Protein AF-A0A5A8EFN6-F1 (afdb_monomer_lite)

Foldseek 3Di:
DDDDDDDFDWDADPVGDTDTDDPPDPDDDFDFPFDDPPDPPPDDAQPQAFGGWTQDLFKIKTFTDDDDPVPQADPPKQKWKFKFKDWPLCCDPVHPCVRPRPRQDTDSDRMDMATEFDDPDDRHDHDAAQIKMKMKMWMWIQGPPDGIDIGIYDIDIDGHHAAAQQRHPQNVVLCSVCVQCLVVQLVVLLVVLVPPPCSLQSSLVSNCVVRVHDSQLSSLSNQLVVQLVVFQVVCVVPVLDPSSVVRSVVGRVVSSCNRNVGHPVSHRND

Radius of gyration: 22.76 Å; chains: 1; bounding box: 61×42×62 Å

Structure (mmCIF, N/CA/C/O backbone):
data_AF-A0A5A8EFN6-F1
#
_entry.id   AF-A0A5A8EFN6-F1
#
loop_
_atom_site.group_PDB
_atom_site.id
_atom_site.type_symbol
_atom_site.label_atom_id
_atom_site.label_alt_id
_atom_site.label_comp_id
_atom_site.label_asym_id
_atom_site.label_entity_id
_atom_site.label_seq_id
_atom_site.pdbx_PDB_ins_code
_atom_site.Cartn_x
_atom_site.Cartn_y
_atom_site.Cartn_z
_atom_site.occupancy
_atom_site.B_iso_or_equiv
_atom_site.auth_seq_id
_atom_site.auth_comp_id
_atom_site.auth_asym_id
_atom_site.auth_atom_id
_atom_site.pdbx_PDB_model_num
ATOM 1 N N . MET A 1 1 ? 26.331 -24.382 20.897 1.00 42.78 1 MET A N 1
ATOM 2 C CA . MET A 1 1 ? 25.581 -23.168 21.279 1.00 42.78 1 MET A CA 1
ATOM 3 C C . MET A 1 1 ? 24.123 -23.430 20.949 1.00 42.78 1 MET A C 1
ATOM 5 O O . MET A 1 1 ? 23.826 -23.639 19.783 1.00 42.78 1 MET A O 1
ATOM 9 N N . LEU A 1 2 ? 23.257 -23.556 21.956 1.00 34.91 2 LEU A N 1
ATOM 10 C CA . LEU A 1 2 ? 21.810 -23.662 21.740 1.00 34.91 2 LEU A CA 1
ATOM 11 C C . LEU A 1 2 ? 21.267 -22.252 21.446 1.00 34.91 2 LEU A C 1
ATOM 13 O O . LEU A 1 2 ? 2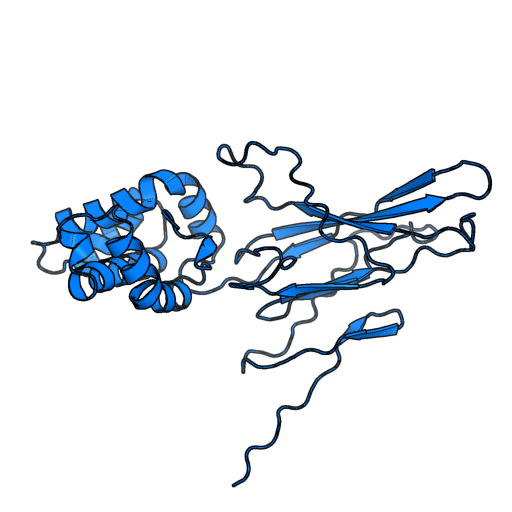1.689 -21.322 22.139 1.00 34.91 2 LEU A O 1
ATOM 17 N N . PRO A 1 3 ? 20.386 -22.061 20.449 1.00 48.72 3 PRO A N 1
ATOM 18 C CA . PRO A 1 3 ? 19.744 -20.770 20.238 1.00 48.72 3 PRO A CA 1
ATOM 19 C C . PRO A 1 3 ? 18.859 -20.461 21.451 1.00 48.72 3 PRO A C 1
ATOM 21 O O . PRO A 1 3 ? 18.029 -21.278 21.845 1.00 48.72 3 PRO A O 1
ATOM 24 N N . MET A 1 4 ? 19.073 -19.308 22.084 1.00 31.70 4 MET A N 1
ATOM 25 C CA . MET A 1 4 ? 18.183 -18.824 23.138 1.00 31.70 4 MET A CA 1
ATOM 26 C C . MET A 1 4 ? 16.851 -18.424 22.497 1.00 31.70 4 MET A C 1
ATOM 28 O O . MET A 1 4 ? 16.852 -17.678 21.518 1.00 31.70 4 MET A O 1
ATOM 32 N N . SER A 1 5 ? 15.731 -18.915 23.032 1.00 42.91 5 SER A N 1
ATOM 33 C CA . SER A 1 5 ? 14.402 -18.480 22.593 1.00 42.91 5 SER A CA 1
ATOM 34 C C . SER A 1 5 ? 14.230 -16.972 22.813 1.00 42.91 5 SER A C 1
ATOM 36 O O . SER A 1 5 ? 14.643 -16.470 23.865 1.00 42.91 5 SER A O 1
ATOM 38 N N . PRO A 1 6 ? 13.620 -16.241 21.863 1.00 49.72 6 PRO A N 1
ATOM 39 C CA . PRO A 1 6 ? 13.323 -14.826 22.039 1.00 49.72 6 PRO A CA 1
ATOM 40 C C . PRO A 1 6 ? 12.384 -14.625 23.236 1.00 49.72 6 PRO A C 1
ATOM 42 O O . PRO A 1 6 ? 11.439 -15.387 23.444 1.00 49.72 6 PRO A O 1
ATOM 45 N N . ALA A 1 7 ? 12.669 -13.611 24.054 1.00 48.09 7 ALA A N 1
ATOM 46 C CA . ALA A 1 7 ? 11.849 -13.269 25.209 1.00 48.09 7 ALA A CA 1
ATOM 47 C C . ALA A 1 7 ? 10.524 -12.646 24.745 1.00 48.09 7 ALA A C 1
ATOM 49 O O . ALA A 1 7 ? 10.522 -11.564 24.166 1.00 48.09 7 ALA A O 1
ATOM 50 N N . THR A 1 8 ? 9.401 -13.303 25.030 1.00 48.38 8 THR A N 1
ATOM 51 C CA . THR A 1 8 ? 8.060 -12.762 24.782 1.00 48.38 8 THR A CA 1
ATOM 52 C C . THR A 1 8 ? 7.817 -11.560 25.696 1.00 48.38 8 THR A C 1
ATOM 54 O O . THR A 1 8 ? 7.713 -11.715 26.915 1.00 48.38 8 THR A O 1
ATOM 57 N N . ARG A 1 9 ? 7.725 -10.350 25.136 1.00 58.59 9 ARG A N 1
ATOM 58 C CA . ARG A 1 9 ? 7.228 -9.182 25.875 1.00 58.59 9 ARG A CA 1
ATOM 59 C C . ARG A 1 9 ? 5.711 -9.106 25.738 1.00 58.59 9 ARG A C 1
ATOM 61 O O . ARG A 1 9 ? 5.186 -8.984 24.638 1.00 58.59 9 ARG A O 1
ATOM 68 N N . ALA A 1 10 ? 5.014 -9.162 26.868 1.00 59.09 10 ALA A N 1
ATOM 69 C CA . ALA A 1 10 ? 3.596 -8.842 26.934 1.00 59.09 10 ALA A CA 1
ATOM 70 C C . ALA A 1 10 ? 3.406 -7.330 26.767 1.00 59.09 10 ALA A C 1
ATOM 72 O O . ALA A 1 10 ? 4.039 -6.540 27.470 1.00 59.09 10 ALA A O 1
ATOM 73 N N . LEU A 1 11 ? 2.529 -6.929 25.848 1.00 62.56 11 LEU A N 1
ATOM 74 C CA . LEU A 1 11 ? 1.971 -5.583 25.856 1.00 62.56 11 LEU A CA 1
ATOM 75 C C . LEU A 1 11 ? 0.691 -5.624 26.683 1.00 62.56 11 LEU A C 1
ATOM 77 O O . LEU A 1 11 ? -0.227 -6.387 26.378 1.00 62.56 11 LEU A O 1
ATOM 81 N N . GLU A 1 12 ? 0.653 -4.821 27.739 1.00 63.47 12 GLU A N 1
ATOM 82 C CA . GLU A 1 12 ? -0.515 -4.704 28.602 1.00 63.47 12 GLU A CA 1
ATOM 83 C C . GLU A 1 12 ? -1.354 -3.506 28.161 1.00 63.47 12 GLU A C 1
ATOM 85 O O . GLU A 1 12 ? -0.851 -2.382 28.050 1.00 63.47 12 GLU A O 1
ATOM 90 N N . CYS A 1 13 ? -2.644 -3.732 27.902 1.00 67.94 13 CYS A N 1
ATOM 91 C CA . CYS A 1 13 ? -3.579 -2.617 27.796 1.00 67.94 13 CYS A CA 1
ATOM 92 C C . CYS A 1 13 ? -3.654 -1.913 29.171 1.00 67.94 13 CYS A C 1
ATOM 94 O O . CYS A 1 13 ? -3.622 -2.596 30.200 1.00 67.94 13 CYS A O 1
ATOM 96 N N . PRO A 1 14 ? -3.828 -0.577 29.231 1.00 64.12 14 PRO A N 1
ATOM 97 C CA . PRO A 1 14 ? -3.810 0.180 30.493 1.00 64.12 14 PRO A CA 1
ATOM 98 C C . PRO A 1 14 ? -4.828 -0.282 31.550 1.00 64.12 14 PRO A C 1
ATOM 100 O O . PRO A 1 14 ? -4.691 0.046 32.723 1.00 64.12 14 PRO A O 1
ATOM 103 N N . TRP A 1 15 ? -5.851 -1.031 31.131 1.00 62.44 15 TRP A N 1
ATOM 104 C CA . TRP A 1 15 ? -6.995 -1.458 31.940 1.00 62.44 15 TRP A CA 1
ATOM 105 C C . TRP A 1 15 ? -6.936 -2.935 32.352 1.00 62.44 15 TRP A C 1
ATOM 107 O O . TRP A 1 15 ? -7.908 -3.464 32.883 1.00 62.44 15 TRP A O 1
ATOM 117 N N . GLY A 1 16 ? -5.800 -3.600 32.122 1.00 55.41 16 GLY A N 1
ATOM 118 C CA . GLY A 1 16 ? -5.644 -5.030 32.360 1.00 55.41 16 GLY A CA 1
ATOM 119 C C . GLY A 1 16 ? -6.090 -5.846 31.149 1.00 55.41 16 GLY A C 1
ATOM 120 O O . GLY A 1 16 ? -7.232 -5.797 30.705 1.00 55.41 16 GLY A O 1
ATOM 121 N N . GLY A 1 17 ? -5.146 -6.590 30.589 1.00 57.25 17 GLY A N 1
ATOM 122 C CA . GLY A 1 17 ? -5.322 -7.402 29.393 1.00 57.25 17 GLY A CA 1
ATOM 123 C C . GLY A 1 17 ? -3.948 -7.685 28.813 1.00 57.25 17 GLY A C 1
ATOM 124 O O . GLY A 1 17 ? -3.249 -6.754 28.421 1.00 57.25 17 GLY A O 1
ATOM 125 N N . VAL A 1 18 ? -3.542 -8.954 28.822 1.00 55.66 18 VAL A N 1
ATOM 126 C CA . VAL A 1 18 ? -2.253 -9.391 28.282 1.00 55.66 18 VAL A CA 1
ATOM 127 C C . VAL A 1 18 ? -2.487 -9.880 26.865 1.00 55.66 18 VAL A C 1
ATOM 129 O O . VAL A 1 18 ? -3.205 -10.861 26.665 1.00 55.66 18 VAL A O 1
ATOM 132 N N . VAL A 1 19 ? -1.871 -9.217 25.889 1.00 56.16 19 VAL A N 1
ATOM 133 C CA . VAL A 1 19 ? -1.866 -9.700 24.507 1.00 56.16 19 VAL A CA 1
ATOM 134 C C . VAL A 1 19 ? -0.513 -10.361 24.230 1.00 56.16 19 VAL A C 1
ATOM 136 O O . VAL A 1 19 ? 0.527 -9.722 24.423 1.00 56.16 19 VAL A O 1
ATOM 139 N N . PRO A 1 20 ? -0.484 -11.637 23.802 1.00 53.19 20 PRO A N 1
ATOM 140 C CA . PRO A 1 20 ? 0.757 -12.276 23.390 1.00 53.19 20 PRO A CA 1
ATOM 141 C C . PRO A 1 20 ? 1.258 -11.637 22.090 1.00 53.19 20 PRO A C 1
ATOM 143 O O . PRO A 1 20 ? 0.535 -11.583 21.095 1.00 53.19 20 PRO A O 1
ATOM 146 N N . VAL A 1 21 ? 2.500 -11.154 22.096 1.00 55.50 21 VAL A N 1
ATOM 147 C CA . VAL A 1 21 ? 3.177 -10.616 20.909 1.00 55.50 21 VAL A CA 1
ATOM 148 C C . VAL A 1 21 ? 4.188 -11.648 20.421 1.00 55.50 21 VAL A C 1
ATOM 150 O O . VAL A 1 21 ? 5.063 -12.062 21.182 1.00 55.50 21 VAL A O 1
ATOM 153 N N . ASN A 1 22 ? 4.081 -12.060 19.157 1.00 49.66 22 ASN A N 1
ATOM 154 C CA . ASN A 1 22 ? 5.104 -12.879 18.511 1.00 49.66 22 ASN A CA 1
ATOM 155 C C . ASN A 1 22 ? 6.150 -11.961 17.862 1.00 49.66 22 ASN A C 1
ATOM 157 O O . ASN A 1 22 ? 5.945 -11.458 16.757 1.00 49.66 22 ASN A O 1
ATOM 161 N N . ASP A 1 23 ? 7.272 -11.749 18.549 1.00 49.03 23 ASP A N 1
ATOM 162 C CA . ASP A 1 23 ? 8.442 -11.045 18.013 1.00 49.03 23 ASP A CA 1
ATOM 163 C C . ASP A 1 23 ? 9.258 -11.989 17.107 1.00 49.03 23 ASP A C 1
ATOM 165 O O . ASP A 1 23 ? 10.299 -12.510 17.503 1.00 49.03 23 ASP A O 1
ATOM 169 N N . GLU A 1 24 ? 8.787 -12.249 15.884 1.00 44.25 24 GLU A N 1
ATOM 170 C CA . GLU A 1 24 ? 9.552 -13.044 14.899 1.00 44.25 24 GLU A CA 1
ATOM 171 C C . GLU A 1 24 ? 10.470 -12.210 13.989 1.00 44.25 24 GLU A C 1
ATOM 173 O O . GLU A 1 24 ? 11.238 -12.764 13.207 1.00 44.25 24 GLU A O 1
ATOM 178 N N . ALA A 1 25 ? 10.478 -10.881 14.103 1.00 40.09 25 ALA A N 1
ATOM 179 C CA . ALA A 1 25 ? 11.363 -10.032 13.308 1.00 40.09 25 ALA A CA 1
ATOM 180 C C . ALA A 1 25 ? 12.213 -9.151 14.223 1.00 40.09 25 ALA A C 1
ATOM 182 O O . ALA A 1 25 ? 11.671 -8.345 14.973 1.00 40.09 25 ALA A O 1
ATOM 183 N N . GLY A 1 26 ? 13.542 -9.288 14.145 1.00 37.19 26 GLY A N 1
ATOM 184 C CA . GLY A 1 26 ? 14.539 -8.505 14.889 1.00 37.19 26 GLY A CA 1
ATOM 185 C C . GLY A 1 26 ? 14.570 -7.016 14.519 1.00 37.19 26 GLY A C 1
ATOM 186 O O . GLY A 1 26 ? 15.588 -6.506 14.058 1.00 37.19 26 GLY A O 1
ATOM 187 N N . ALA A 1 27 ? 13.448 -6.325 14.697 1.00 41.31 27 ALA A N 1
ATOM 188 C CA . ALA A 1 27 ? 13.264 -4.907 14.453 1.00 41.31 27 ALA A CA 1
ATOM 189 C C . ALA A 1 27 ? 13.259 -4.113 15.770 1.00 41.31 27 ALA A C 1
ATOM 191 O O . ALA A 1 27 ? 13.069 -4.656 16.855 1.00 41.31 27 ALA A O 1
ATOM 192 N N . LEU A 1 28 ? 13.509 -2.809 15.629 1.00 39.91 28 LEU A N 1
ATOM 193 C CA . LEU A 1 28 ? 13.576 -1.774 16.667 1.00 39.91 28 LEU A CA 1
ATOM 194 C C . LEU A 1 28 ? 12.553 -1.952 17.811 1.00 39.91 28 LEU A C 1
ATOM 196 O O . LEU A 1 28 ? 11.435 -2.404 17.560 1.00 39.91 28 LEU A O 1
ATOM 200 N N . PRO A 1 29 ? 12.887 -1.530 19.050 1.00 41.12 29 PRO A N 1
ATOM 201 C CA . PRO A 1 29 ? 11.984 -1.659 20.189 1.00 41.12 29 PRO A CA 1
ATOM 202 C C . PRO A 1 29 ? 10.624 -1.005 19.894 1.00 41.12 29 PRO A C 1
ATOM 204 O O . PRO A 1 29 ? 10.593 0.075 19.291 1.00 41.12 29 PRO A O 1
ATOM 207 N N . PRO A 1 30 ? 9.506 -1.617 20.332 1.00 48.34 30 PRO A N 1
ATOM 208 C CA . PRO A 1 30 ? 8.176 -1.069 20.118 1.00 48.34 30 PRO A CA 1
ATOM 209 C C . PRO A 1 30 ? 8.110 0.337 20.709 1.00 48.34 30 PRO A C 1
ATOM 211 O O . PRO A 1 30 ? 8.309 0.542 21.909 1.00 48.34 30 PRO A O 1
ATOM 214 N N . ARG A 1 31 ? 7.853 1.327 19.854 1.00 48.28 31 ARG A N 1
ATOM 215 C CA . ARG A 1 31 ? 7.621 2.695 20.301 1.00 48.28 31 ARG A CA 1
ATOM 216 C C . ARG A 1 31 ? 6.143 2.800 20.645 1.00 48.28 31 ARG A C 1
ATOM 218 O O . ARG A 1 31 ? 5.312 2.969 19.760 1.00 48.28 31 ARG A O 1
ATOM 225 N N . ALA A 1 32 ? 5.816 2.676 21.929 1.00 45.34 32 ALA A N 1
ATOM 226 C CA . ALA A 1 32 ? 4.481 2.995 22.413 1.00 45.34 32 ALA A CA 1
ATOM 227 C C . ALA A 1 32 ? 4.214 4.479 22.126 1.00 45.34 32 ALA A C 1
ATOM 229 O O . ALA A 1 32 ? 4.796 5.362 22.758 1.00 45.34 32 ALA A O 1
ATOM 230 N N . VAL A 1 33 ? 3.379 4.758 21.130 1.00 49.28 33 VAL A N 1
ATOM 231 C CA . VAL A 1 33 ? 2.839 6.097 20.923 1.00 49.28 33 VAL A CA 1
ATOM 232 C C . VAL A 1 33 ? 1.539 6.140 21.710 1.00 49.28 33 VAL A C 1
ATOM 234 O O . VAL A 1 33 ? 0.483 5.776 21.206 1.00 49.28 33 VAL A O 1
ATOM 237 N N . GLN A 1 34 ? 1.621 6.550 22.976 1.00 47.12 34 GLN A N 1
ATOM 238 C CA . GLN A 1 34 ? 0.431 6.991 23.694 1.00 47.12 34 GLN A CA 1
ATOM 239 C C . GLN A 1 34 ? 0.002 8.322 23.081 1.00 47.12 34 GLN A C 1
ATOM 241 O O . GLN A 1 34 ? 0.561 9.375 23.387 1.00 47.12 34 GLN A O 1
ATOM 246 N N . THR A 1 35 ? -0.964 8.277 22.172 1.00 46.38 35 THR A N 1
ATOM 247 C CA . THR A 1 35 ? -1.713 9.470 21.803 1.00 46.38 35 THR A CA 1
ATOM 248 C C . THR A 1 35 ? -2.723 9.728 22.915 1.00 46.38 35 THR A C 1
ATOM 250 O O . THR A 1 35 ? -3.768 9.090 22.995 1.00 46.38 35 THR A O 1
ATOM 253 N N . SER A 1 36 ? -2.404 10.656 23.819 1.00 42.09 36 SER A N 1
ATOM 254 C CA . SER A 1 36 ? -3.451 11.249 24.650 1.00 42.09 36 SER A CA 1
ATOM 255 C C . SER A 1 36 ? -4.431 11.973 23.722 1.00 42.09 36 SER A C 1
ATOM 257 O O . SER A 1 36 ? -3.972 12.699 22.829 1.00 42.09 36 SER A O 1
ATOM 259 N N . PRO A 1 37 ? -5.756 11.818 23.900 1.00 47.31 37 PRO A N 1
ATOM 260 C CA . PRO A 1 37 ? -6.717 12.630 23.170 1.00 47.31 37 PRO A CA 1
ATOM 261 C C . PRO A 1 37 ? -6.355 14.102 23.386 1.00 47.31 37 PRO A C 1
ATOM 263 O O . PRO A 1 37 ? -6.185 14.560 24.517 1.00 47.31 37 PRO A O 1
ATOM 266 N N . SER A 1 38 ? -6.142 14.828 22.287 1.00 37.91 38 SER A N 1
ATOM 267 C CA . SER A 1 38 ? -5.765 16.242 22.312 1.00 37.91 38 SER A CA 1
ATOM 268 C C . SER A 1 38 ? -6.980 17.073 22.723 1.00 37.91 38 SER A C 1
ATOM 270 O O . SER A 1 38 ? -7.686 17.626 21.890 1.00 37.91 38 SER A O 1
ATOM 272 N N . GLY A 1 39 ? -7.270 17.088 24.021 1.00 39.38 39 GLY A N 1
ATOM 273 C CA . GLY A 1 39 ? -8.377 17.824 24.614 1.00 39.38 39 GLY A CA 1
ATOM 274 C C . GLY A 1 39 ? -8.591 17.399 26.061 1.00 39.38 39 GLY A C 1
ATOM 275 O O . GLY A 1 39 ? -8.953 16.258 26.333 1.00 39.38 39 GLY A O 1
ATOM 276 N N . SER A 1 40 ? -8.382 18.316 27.004 1.00 34.66 40 SER A N 1
ATOM 277 C CA . SER A 1 40 ? -8.795 18.137 28.396 1.00 34.66 40 SER A CA 1
ATOM 278 C C . SER A 1 40 ? -10.325 18.168 28.464 1.00 34.66 40 SER A C 1
ATOM 280 O O . SER A 1 40 ? -10.923 19.229 28.639 1.00 34.66 40 SER A O 1
ATOM 282 N N . VAL A 1 41 ? -10.977 17.022 28.270 1.00 37.78 41 VAL A N 1
ATOM 283 C CA . VAL A 1 41 ? -12.426 16.901 28.460 1.00 37.78 41 VAL A CA 1
ATOM 284 C C . VAL A 1 41 ? -12.685 16.797 29.962 1.00 37.78 41 VAL A C 1
ATOM 286 O O . VAL A 1 41 ? -12.481 15.752 30.572 1.00 37.78 41 VAL A O 1
ATOM 289 N N . SER A 1 42 ? -13.093 17.901 30.586 1.00 34.22 42 SER A N 1
ATOM 290 C CA . SER A 1 42 ? -13.583 17.910 31.966 1.00 34.22 42 SER A CA 1
ATOM 291 C C . SER A 1 42 ? -15.024 17.384 31.994 1.00 34.22 42 SER A C 1
ATOM 293 O O . SER A 1 42 ? -15.980 18.151 31.912 1.00 34.22 42 SER A O 1
ATOM 295 N N . GLY A 1 43 ? -15.167 16.064 32.062 1.00 39.09 43 GLY A N 1
ATOM 296 C CA . GLY A 1 43 ? -16.424 15.325 32.201 1.00 39.09 43 GLY A CA 1
ATOM 297 C C . GLY A 1 43 ? -16.123 13.864 32.558 1.00 39.09 43 GLY A C 1
ATOM 298 O O . GLY A 1 43 ? -14.972 13.447 32.402 1.00 39.09 43 GLY A O 1
ATOM 299 N N . PRO A 1 44 ? -17.094 13.075 33.065 1.00 45.12 44 PRO A N 1
ATOM 300 C CA . PRO A 1 44 ? -16.907 11.626 33.150 1.00 45.12 44 PRO A CA 1
ATOM 301 C C . PRO A 1 44 ? -16.498 11.116 31.757 1.00 45.12 44 PRO A C 1
ATOM 303 O O . PRO A 1 44 ? -17.041 11.624 30.771 1.00 45.12 44 PRO A O 1
ATOM 306 N N . PRO A 1 45 ? -15.515 10.201 31.649 1.00 45.50 45 PRO A N 1
ATOM 307 C CA . PRO A 1 45 ? -15.021 9.743 30.356 1.00 45.50 45 PRO A CA 1
ATOM 308 C C . PRO A 1 45 ? -16.210 9.299 29.502 1.00 45.50 45 PRO A C 1
ATOM 310 O O . PRO A 1 45 ? -17.009 8.472 29.936 1.00 45.50 45 PRO A O 1
ATOM 313 N N . SER A 1 46 ? -16.370 9.901 28.322 1.00 51.16 46 SER A N 1
ATOM 314 C CA . SER A 1 46 ? -17.343 9.437 27.341 1.00 51.16 46 SER A CA 1
ATOM 315 C C . SER A 1 46 ? -16.896 8.053 26.891 1.00 51.16 46 SER A C 1
ATOM 317 O O . SER A 1 46 ? -15.921 7.888 26.161 1.00 51.16 46 SER A O 1
ATOM 319 N N . GLU A 1 47 ? -17.551 7.038 27.429 1.00 56.84 47 GLU A N 1
ATOM 320 C CA . GLU A 1 47 ? -17.253 5.653 27.122 1.00 56.84 47 GLU A CA 1
ATOM 321 C C . GLU A 1 47 ? -18.009 5.188 25.882 1.00 56.84 47 GLU A C 1
ATOM 323 O O . GLU A 1 47 ? -19.160 5.578 25.711 1.00 56.84 47 GLU A O 1
ATOM 328 N N . PRO A 1 48 ? -17.413 4.312 25.057 1.00 55.03 48 PRO A N 1
ATOM 329 C CA . PRO A 1 48 ? -16.084 3.726 25.219 1.00 55.03 48 PRO A CA 1
ATOM 330 C C . PRO A 1 48 ? -14.990 4.710 24.775 1.00 55.03 48 PRO A C 1
ATOM 332 O O . PRO A 1 48 ? -14.982 5.178 23.639 1.00 55.03 48 PRO A O 1
ATOM 335 N N . ALA A 1 49 ? -14.037 5.011 25.660 1.00 58.97 49 ALA A N 1
ATOM 336 C CA . ALA A 1 49 ? -12.855 5.780 25.289 1.00 58.97 49 ALA A CA 1
ATOM 337 C C . ALA A 1 49 ? -11.786 4.809 24.738 1.00 58.97 49 ALA A C 1
ATOM 339 O O . ALA A 1 49 ? -11.384 3.876 25.444 1.00 58.97 49 ALA A O 1
ATOM 340 N N . PRO A 1 50 ? -11.320 4.978 23.492 1.00 58.62 50 PRO A N 1
ATOM 341 C CA . PRO A 1 50 ? -10.270 4.169 22.910 1.00 58.62 50 PRO A CA 1
ATOM 342 C C . PRO A 1 50 ? -8.975 4.649 23.561 1.00 58.62 50 PRO A C 1
ATOM 344 O O . PRO A 1 50 ? -8.657 5.837 23.556 1.00 58.62 50 PRO A O 1
ATOM 347 N N . ALA A 1 51 ? -8.301 3.740 24.259 1.00 60.62 51 ALA A N 1
ATOM 348 C CA . ALA A 1 51 ? -7.431 4.115 25.367 1.00 60.62 51 ALA A CA 1
ATOM 349 C C . ALA A 1 51 ? -5.944 3.874 25.099 1.00 60.62 51 ALA A C 1
ATOM 351 O O . ALA A 1 51 ? -5.111 4.482 25.768 1.00 60.62 51 ALA A O 1
ATOM 352 N N . ALA A 1 52 ? -5.580 3.004 24.153 1.00 59.44 52 ALA A N 1
ATOM 353 C CA . ALA A 1 52 ? -4.180 2.829 23.780 1.00 59.44 52 ALA A CA 1
ATOM 354 C C . ALA A 1 52 ? -4.016 2.222 22.391 1.00 59.44 52 ALA A C 1
ATOM 356 O O . ALA A 1 52 ? -4.778 1.345 21.981 1.00 59.44 52 ALA A O 1
ATOM 357 N N . ILE A 1 53 ? -2.954 2.653 21.716 1.00 65.44 53 ILE A N 1
ATOM 358 C CA . ILE A 1 53 ? -2.491 2.056 20.471 1.00 65.44 53 ILE A CA 1
ATOM 359 C C . ILE A 1 53 ? -1.067 1.615 20.673 1.00 65.44 53 ILE A C 1
ATOM 361 O O . ILE A 1 53 ? -0.222 2.392 21.123 1.00 65.44 53 ILE A O 1
ATOM 365 N N . VAL A 1 54 ? -0.784 0.385 20.273 1.00 68.50 54 VAL A N 1
ATOM 366 C CA . VAL A 1 54 ? 0.593 -0.036 20.083 1.00 68.50 54 VAL A CA 1
ATOM 367 C C . VAL A 1 54 ? 0.820 -0.259 18.605 1.00 68.50 54 VAL A C 1
ATOM 369 O O . VAL A 1 54 ? 0.333 -1.223 18.021 1.00 68.50 54 VAL A O 1
ATOM 372 N N . VAL A 1 55 ? 1.563 0.660 17.997 1.00 66.56 55 VAL A N 1
ATOM 373 C CA . VAL A 1 55 ? 2.086 0.480 16.646 1.00 66.56 55 VAL A CA 1
ATOM 374 C C . VAL A 1 55 ? 3.377 -0.315 16.781 1.00 66.56 55 VAL A C 1
ATOM 376 O O . VAL A 1 55 ? 4.418 0.206 17.181 1.00 66.56 55 VAL A O 1
ATOM 379 N N . LEU A 1 56 ? 3.289 -1.610 16.505 1.00 67.44 56 LEU A N 1
ATOM 380 C CA . LEU A 1 56 ? 4.453 -2.461 16.318 1.00 67.44 56 LEU A CA 1
ATOM 381 C C . LEU A 1 56 ? 5.059 -2.202 14.943 1.00 67.44 56 LEU A C 1
ATOM 383 O O . LEU A 1 56 ? 4.468 -1.528 14.102 1.00 67.44 56 LEU A O 1
ATOM 387 N N . ALA A 1 57 ? 6.245 -2.760 14.691 1.00 63.72 57 ALA A N 1
ATOM 388 C CA . ALA A 1 57 ? 6.836 -2.686 13.364 1.00 63.72 57 ALA A CA 1
ATOM 389 C C . ALA A 1 57 ? 5.844 -3.223 12.327 1.00 63.72 57 ALA A C 1
ATOM 3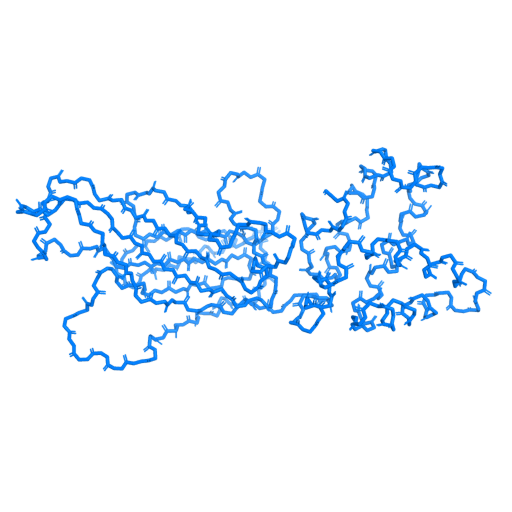91 O O . ALA A 1 57 ? 5.611 -2.557 11.328 1.00 63.72 57 ALA A O 1
ATOM 392 N N . THR A 1 58 ? 5.242 -4.384 12.585 1.00 66.44 58 THR A N 1
ATOM 393 C CA . THR A 1 58 ? 4.411 -5.157 11.654 1.00 66.44 58 THR A CA 1
ATOM 394 C C . THR A 1 58 ? 2.969 -5.316 12.113 1.00 66.44 58 THR A C 1
ATOM 396 O O . THR A 1 58 ? 2.278 -6.164 11.573 1.00 66.44 58 THR A O 1
ATOM 399 N N . SER A 1 59 ? 2.480 -4.561 13.092 1.00 69.50 59 SER A N 1
ATOM 400 C CA . SER A 1 59 ? 1.060 -4.586 13.442 1.00 69.50 59 SER A CA 1
ATOM 401 C C . SER A 1 59 ? 0.621 -3.312 14.149 1.00 69.50 59 SER A C 1
ATOM 403 O O . SER A 1 59 ? 1.439 -2.577 14.694 1.00 69.50 59 SER A O 1
ATOM 405 N N . VAL A 1 60 ? -0.681 -3.063 14.174 1.00 75.94 60 VAL A N 1
ATOM 406 C CA . VAL A 1 60 ? -1.306 -2.086 15.065 1.00 75.94 60 VAL A CA 1
ATOM 407 C C . VAL A 1 60 ? -2.184 -2.847 16.037 1.00 75.94 60 VAL A C 1
ATOM 409 O O . VAL A 1 60 ? -2.965 -3.703 15.638 1.00 75.94 60 VAL A O 1
ATOM 412 N N . MET A 1 61 ? -2.048 -2.557 17.320 1.00 77.88 61 MET A N 1
ATOM 413 C CA . MET A 1 61 ? -2.940 -3.061 18.352 1.00 77.88 61 MET A CA 1
ATOM 414 C C . MET A 1 61 ? -3.765 -1.906 18.889 1.00 77.88 61 MET A C 1
ATOM 416 O O . MET A 1 61 ? -3.199 -0.880 19.260 1.00 77.88 61 MET A O 1
ATOM 420 N N . LEU A 1 62 ? -5.080 -2.091 18.943 1.00 80.62 62 LEU A N 1
ATOM 421 C CA . LEU A 1 62 ? -6.020 -1.142 19.524 1.00 80.62 62 LEU A CA 1
ATOM 422 C C . LEU A 1 62 ? -6.576 -1.733 20.819 1.00 80.62 62 LEU A C 1
ATOM 424 O O . LEU A 1 62 ? -7.077 -2.858 20.828 1.00 80.62 62 LEU A O 1
ATOM 428 N N . CYS A 1 63 ? -6.501 -0.959 21.896 1.00 81.31 63 CYS A N 1
ATOM 429 C CA . CYS A 1 63 ? -7.158 -1.241 23.168 1.00 81.31 63 CYS A CA 1
ATOM 430 C C . CYS A 1 63 ? -8.203 -0.153 23.444 1.00 81.31 63 CYS A C 1
ATOM 432 O O . CYS A 1 63 ? -7.927 1.040 23.274 1.00 81.31 63 CYS A O 1
ATOM 434 N N . TRP A 1 64 ? -9.364 -0.536 23.963 1.00 81.88 64 TRP A N 1
ATOM 435 C CA . TRP A 1 64 ? -10.381 0.397 24.455 1.00 81.88 64 TRP A CA 1
ATOM 436 C C . TRP A 1 64 ? -10.852 0.008 25.854 1.00 81.88 64 TRP A C 1
ATOM 438 O O . TRP A 1 64 ? -10.679 -1.128 26.286 1.00 81.88 64 TRP A O 1
ATOM 448 N N . ALA A 1 65 ? -11.399 0.969 26.597 1.00 77.31 65 ALA A N 1
ATOM 449 C CA . ALA A 1 65 ? -12.054 0.659 27.863 1.00 77.31 65 ALA A CA 1
ATOM 450 C C . ALA A 1 65 ? -13.389 -0.057 27.596 1.00 77.31 65 ALA A C 1
ATOM 452 O O . ALA A 1 65 ? -14.115 0.309 26.666 1.00 77.31 65 ALA A O 1
ATOM 453 N N . GLU A 1 66 ? -13.724 -1.062 28.409 1.00 74.19 66 GLU A N 1
ATOM 454 C CA . GLU A 1 66 ? -15.070 -1.638 28.381 1.00 74.19 66 GLU A CA 1
ATOM 455 C C . GLU A 1 66 ? -16.106 -0.574 28.755 1.00 74.19 66 GLU A C 1
ATOM 457 O O . GLU A 1 66 ? -15.852 0.271 29.615 1.00 74.19 66 GLU A O 1
ATOM 462 N N . ALA A 1 67 ? -17.287 -0.632 28.135 1.00 70.56 67 ALA A N 1
ATOM 463 C CA . ALA A 1 67 ? -18.400 0.220 28.536 1.00 70.56 67 ALA A CA 1
ATOM 464 C C . ALA A 1 67 ? -18.749 -0.049 30.012 1.00 70.56 67 ALA A C 1
ATOM 466 O O . ALA A 1 67 ? -19.083 -1.173 30.404 1.00 70.56 67 ALA A O 1
ATOM 467 N N . ASN A 1 68 ? -18.658 0.974 30.855 1.00 68.69 68 ASN A N 1
ATOM 468 C CA . ASN A 1 68 ? -18.901 0.883 32.283 1.00 68.69 68 ASN A CA 1
ATOM 469 C C . ASN A 1 68 ? -20.376 0.616 32.520 1.00 68.69 68 ASN A C 1
ATOM 471 O O . ASN A 1 68 ? -21.256 1.414 32.192 1.00 68.69 68 ASN A O 1
ATOM 475 N N . ARG A 1 69 ? -20.647 -0.510 33.174 1.00 64.44 69 ARG A N 1
ATOM 476 C CA . ARG A 1 69 ? -22.003 -0.972 33.490 1.00 64.44 69 ARG A CA 1
ATOM 477 C C . ARG A 1 69 ? -22.785 -0.016 34.397 1.00 64.44 69 ARG A C 1
ATOM 479 O O . ARG A 1 69 ? -23.991 -0.188 34.550 1.00 64.44 69 ARG A O 1
ATOM 486 N N . SER A 1 70 ? -22.131 0.978 35.002 1.00 59.47 70 SER A N 1
ATOM 487 C CA . SER A 1 70 ? -22.814 2.021 35.777 1.00 59.47 70 SER A CA 1
ATOM 488 C C . SER A 1 70 ? -23.599 3.021 34.915 1.00 59.47 70 SER A C 1
ATOM 490 O O . SER A 1 70 ? -24.480 3.694 35.442 1.00 59.47 70 SER A O 1
ATOM 492 N N . SER A 1 71 ? -23.372 3.068 33.596 1.00 62.03 71 SER A N 1
ATOM 493 C CA . SER A 1 71 ? -24.012 4.015 32.665 1.00 62.03 71 SER A CA 1
ATOM 494 C C . SER A 1 71 ? -25.440 3.636 32.216 1.00 62.03 71 SER A C 1
ATOM 496 O O . SER A 1 71 ? -25.932 4.143 31.215 1.00 62.03 71 SER A O 1
ATOM 498 N N . GLY A 1 72 ? -26.140 2.761 32.952 1.00 69.50 72 GLY A N 1
ATOM 499 C CA . GLY A 1 72 ? -27.541 2.397 32.664 1.00 69.50 72 GLY A CA 1
ATOM 500 C C . GLY A 1 72 ? -27.736 1.213 31.707 1.00 69.50 72 GLY A C 1
ATOM 501 O O . GLY A 1 72 ? -28.872 0.870 31.374 1.00 69.50 72 GLY A O 1
ATOM 502 N N . TRP A 1 73 ? -26.649 0.546 31.318 1.00 74.31 73 TRP A N 1
ATOM 503 C CA . TRP A 1 73 ? -26.688 -0.658 30.488 1.00 74.31 73 TRP A CA 1
ATOM 504 C C . TRP A 1 73 ? -27.275 -1.850 31.250 1.00 74.31 73 TRP A C 1
ATOM 506 O O . TRP A 1 73 ? -27.093 -2.003 32.466 1.00 74.31 73 TRP A O 1
ATOM 516 N N . ASP A 1 74 ? -27.999 -2.708 30.535 1.00 76.06 74 ASP A N 1
ATOM 517 C CA . ASP A 1 74 ? -28.466 -3.980 31.071 1.00 76.06 74 ASP A CA 1
ATOM 518 C C . ASP A 1 74 ? -27.264 -4.935 31.222 1.00 76.06 74 ASP A C 1
ATOM 520 O O . ASP A 1 74 ? -26.678 -5.340 30.212 1.00 76.06 74 ASP A O 1
ATOM 524 N N . PRO A 1 75 ? -26.890 -5.328 32.459 1.00 70.75 75 PRO A N 1
ATOM 525 C CA . PRO A 1 75 ? -25.751 -6.211 32.705 1.00 70.75 75 PRO A CA 1
ATOM 526 C C . PRO A 1 75 ? -25.940 -7.629 32.146 1.00 70.75 75 PRO A C 1
ATOM 528 O O . PRO A 1 75 ? -24.970 -8.384 32.103 1.00 70.75 75 PRO A O 1
ATOM 531 N N . SER A 1 76 ? -27.165 -8.004 31.760 1.00 76.44 76 SER A N 1
ATOM 532 C CA . SER A 1 76 ? -27.479 -9.281 31.117 1.00 76.44 76 SER A CA 1
ATOM 533 C C . SER A 1 76 ? -27.422 -9.223 29.587 1.00 76.44 76 SER A C 1
ATOM 535 O O . SER A 1 76 ? -27.362 -10.267 28.932 1.00 76.44 76 SER A O 1
ATOM 537 N N . SER A 1 77 ? -27.392 -8.019 29.007 1.00 76.88 77 SER A N 1
ATOM 538 C CA . SER A 1 77 ? -27.324 -7.844 27.561 1.00 76.88 77 SER A CA 1
ATOM 539 C C . SER A 1 77 ? -25.913 -8.098 27.031 1.00 76.88 77 SER A C 1
ATOM 541 O O . SER A 1 77 ? -24.908 -7.758 27.657 1.00 76.88 77 SER A O 1
ATOM 543 N N . LYS A 1 78 ? -25.828 -8.719 25.852 1.00 79.94 78 LYS A N 1
ATOM 544 C CA . LYS A 1 78 ? -24.555 -8.874 25.146 1.00 79.94 78 LYS A CA 1
ATOM 545 C C . LYS A 1 78 ? -24.179 -7.534 24.519 1.00 79.94 78 LYS A C 1
ATOM 547 O O . LYS A 1 78 ? -24.880 -7.068 23.624 1.00 79.94 78 LYS A O 1
ATOM 552 N N . THR A 1 79 ? -23.070 -6.950 24.958 1.00 75.94 79 THR A N 1
ATOM 553 C CA . THR A 1 79 ? -22.445 -5.817 24.275 1.00 75.94 79 THR A CA 1
ATOM 554 C C . THR A 1 79 ? -21.686 -6.304 23.047 1.00 75.94 79 THR A C 1
ATOM 556 O O . THR A 1 79 ? -21.044 -7.355 23.058 1.00 75.94 79 THR A O 1
ATOM 559 N N . ARG A 1 80 ? -21.780 -5.542 21.961 1.00 82.75 80 ARG A N 1
ATOM 560 C CA . ARG A 1 80 ? -21.035 -5.759 20.721 1.00 82.75 80 ARG A CA 1
ATOM 561 C C . ARG A 1 80 ? -20.197 -4.523 20.458 1.00 82.75 80 ARG A C 1
ATOM 563 O O . ARG A 1 80 ? -20.724 -3.419 20.503 1.00 82.75 80 ARG A O 1
ATOM 570 N N . TYR A 1 81 ? -18.920 -4.707 20.165 1.00 81.19 81 TYR A N 1
ATOM 571 C CA . TYR A 1 81 ? -18.055 -3.622 19.717 1.00 81.19 81 TYR A CA 1
ATOM 572 C C . TYR A 1 81 ? -17.917 -3.687 18.203 1.00 81.19 81 TYR A C 1
ATOM 574 O O . TYR A 1 81 ? -17.764 -4.772 17.648 1.00 81.19 81 TYR A O 1
ATOM 582 N N . PHE A 1 82 ? -17.985 -2.527 17.569 1.00 82.81 82 PHE A N 1
ATOM 583 C CA . PHE A 1 82 ? -17.777 -2.291 16.154 1.00 82.81 82 PHE A CA 1
ATOM 584 C C . PHE A 1 82 ? -16.577 -1.365 16.071 1.00 82.81 82 PHE A C 1
ATOM 586 O O . PHE A 1 82 ? -16.593 -0.285 16.655 1.00 82.81 82 PHE A O 1
ATOM 593 N N . LEU A 1 83 ? -15.524 -1.797 15.395 1.00 82.69 83 LEU A N 1
ATOM 594 C CA . LEU A 1 83 ? -14.408 -0.921 15.093 1.00 82.69 83 LEU A CA 1
ATOM 595 C C . LEU A 1 83 ? -14.566 -0.449 13.653 1.00 82.69 83 LEU A C 1
ATOM 597 O O . LEU A 1 83 ? -14.717 -1.269 12.750 1.00 82.69 83 LEU A O 1
ATOM 601 N N . GLU A 1 84 ? -14.530 0.861 13.486 1.00 83.19 84 GLU A N 1
ATOM 602 C CA . GLU A 1 84 ? -14.511 1.552 12.209 1.00 83.19 84 GLU A CA 1
ATOM 603 C C . GLU A 1 84 ? -13.129 2.170 12.037 1.00 83.19 84 GLU A C 1
ATOM 605 O O . GLU A 1 84 ? -12.540 2.683 12.997 1.00 83.19 84 GLU A O 1
ATOM 610 N N . HIS A 1 85 ? -12.621 2.147 10.814 1.00 84.12 85 HIS A N 1
ATOM 611 C CA . HIS A 1 85 ? -11.425 2.882 10.453 1.00 84.12 85 HIS A CA 1
ATOM 612 C C . HIS A 1 85 ? -11.687 3.678 9.177 1.00 84.12 85 HIS A C 1
ATOM 614 O O . HIS A 1 85 ? -12.506 3.294 8.347 1.00 84.12 85 HIS A O 1
ATOM 620 N N . THR A 1 86 ? -10.977 4.785 9.011 1.00 81.88 86 THR A N 1
ATOM 621 C CA . THR A 1 86 ? -10.885 5.481 7.732 1.00 81.88 86 THR A CA 1
ATOM 622 C C . THR A 1 86 ? -9.425 5.749 7.416 1.00 81.88 86 THR A C 1
ATOM 624 O O . THR A 1 86 ? -8.599 5.995 8.303 1.00 81.88 86 THR A O 1
ATOM 627 N N . SER A 1 87 ? -9.084 5.680 6.133 1.00 82.31 87 SER A N 1
ATOM 628 C CA . SER A 1 87 ? -7.781 6.098 5.640 1.00 82.31 87 SER A CA 1
ATOM 629 C C . SER A 1 87 ? -7.945 7.064 4.476 1.00 82.31 87 SER A C 1
ATOM 631 O O . SER A 1 87 ? -8.894 6.989 3.693 1.00 82.31 87 SER A O 1
ATOM 633 N N . TRP A 1 88 ? -6.979 7.970 4.319 1.00 81.06 88 TRP A N 1
ATOM 634 C CA . TRP A 1 88 ? -6.945 8.859 3.157 1.00 81.06 88 TRP A CA 1
ATOM 635 C C . TRP A 1 88 ? -6.878 8.077 1.837 1.00 81.06 88 TRP A C 1
ATOM 637 O O . TRP A 1 88 ? -7.259 8.623 0.801 1.00 81.06 88 TRP A O 1
ATOM 647 N N . TRP A 1 89 ? -6.394 6.827 1.872 1.00 76.50 89 TRP A N 1
ATOM 648 C CA . TRP A 1 89 ? -6.277 5.933 0.724 1.00 76.50 89 TRP A CA 1
ATOM 649 C C . TRP A 1 89 ? -7.633 5.413 0.230 1.00 76.50 89 TRP A C 1
ATOM 651 O O . TRP A 1 89 ? -7.815 5.261 -0.981 1.00 76.50 89 TRP A O 1
ATOM 661 N N . ASP A 1 90 ? -8.596 5.224 1.130 1.00 73.38 90 ASP A N 1
ATOM 662 C CA . ASP A 1 90 ? -9.893 4.606 0.813 1.00 73.38 90 ASP A CA 1
ATOM 663 C C . ASP A 1 90 ? -10.892 5.621 0.232 1.00 73.38 90 ASP A C 1
ATOM 665 O O . ASP A 1 90 ? -11.768 5.275 -0.548 1.00 73.38 90 ASP A O 1
ATOM 669 N N . ALA A 1 91 ? -10.703 6.918 0.493 1.00 66.44 91 ALA A N 1
ATOM 670 C CA . ALA A 1 91 ? -11.587 7.996 0.024 1.00 66.44 91 ALA A CA 1
ATOM 671 C C . ALA A 1 91 ? -11.422 8.364 -1.477 1.00 66.44 91 ALA A C 1
ATOM 673 O O . ALA A 1 91 ? -11.399 9.542 -1.833 1.00 66.44 91 ALA A O 1
ATOM 674 N N . GLY A 1 92 ? -11.152 7.396 -2.357 1.00 62.88 92 GLY A N 1
ATOM 675 C CA . GLY A 1 92 ? -10.645 7.630 -3.719 1.00 62.88 92 GLY A CA 1
ATOM 676 C C . GLY A 1 92 ? -11.639 7.288 -4.822 1.00 62.88 92 GLY A C 1
ATOM 677 O O . GLY A 1 92 ? -12.520 6.470 -4.608 1.00 62.88 92 GLY A O 1
ATOM 678 N N . PRO A 1 93 ? -11.462 7.823 -6.044 1.00 56.06 93 PRO A N 1
ATOM 679 C CA . PRO A 1 93 ? -12.378 7.577 -7.165 1.00 56.06 93 PRO A CA 1
ATOM 680 C C . PRO A 1 93 ? -12.448 6.105 -7.612 1.00 56.06 93 PRO A C 1
ATOM 682 O O . PRO A 1 93 ? -13.379 5.730 -8.320 1.00 56.06 93 PRO A O 1
ATOM 685 N N . HIS A 1 94 ? -11.477 5.280 -7.208 1.00 54.69 94 HIS A N 1
ATOM 686 C CA . HIS A 1 94 ? -11.433 3.847 -7.509 1.00 54.69 94 HIS A CA 1
ATOM 687 C C . HIS A 1 94 ? -12.122 2.972 -6.458 1.00 54.69 94 HIS A C 1
ATOM 689 O O . HIS A 1 94 ? -12.256 1.774 -6.692 1.00 54.69 94 HIS A O 1
ATOM 695 N N . ASP A 1 95 ? -12.581 3.551 -5.346 1.00 52.09 95 ASP A N 1
ATOM 696 C CA . ASP A 1 95 ? -13.332 2.835 -4.322 1.00 52.09 95 ASP A CA 1
ATOM 697 C C . ASP A 1 95 ? -14.722 3.468 -4.195 1.00 52.09 95 ASP A C 1
ATOM 699 O O . ASP A 1 95 ? -14.900 4.559 -3.659 1.00 52.09 95 ASP A O 1
ATOM 703 N N . GLN A 1 96 ? -15.737 2.805 -4.754 1.00 41.44 96 GLN A N 1
ATOM 704 C CA . GLN A 1 96 ? -17.126 3.285 -4.728 1.00 41.44 96 GLN A CA 1
ATOM 705 C C . GLN A 1 96 ? -17.809 3.082 -3.364 1.00 41.44 96 GLN A C 1
ATOM 707 O O . GLN A 1 96 ? -19.036 3.092 -3.289 1.00 41.44 96 GLN A O 1
ATOM 712 N N . SER A 1 97 ? -17.047 2.914 -2.283 1.00 41.91 97 SER A N 1
ATOM 713 C CA . SER A 1 97 ? -17.585 2.835 -0.927 1.00 41.91 97 SER A CA 1
ATOM 714 C C . SER A 1 97 ? -17.205 4.098 -0.144 1.00 41.91 97 SER A C 1
ATOM 716 O O . SER A 1 97 ? -16.247 4.072 0.627 1.00 41.91 97 SER A O 1
ATOM 718 N N . PRO A 1 98 ? -17.936 5.218 -0.329 1.00 38.78 98 PRO A N 1
ATOM 719 C CA . PRO A 1 98 ? -17.685 6.472 0.390 1.00 38.78 98 PRO A CA 1
ATOM 720 C C . PRO A 1 98 ? -17.824 6.339 1.915 1.00 38.78 98 PRO A C 1
ATOM 722 O O . PRO A 1 98 ? -17.311 7.187 2.636 1.00 38.78 98 PRO A O 1
ATOM 725 N N . ASP A 1 99 ? -18.426 5.244 2.385 1.00 42.47 99 ASP A N 1
ATOM 726 C CA . ASP A 1 99 ? -18.531 4.851 3.787 1.00 42.47 99 ASP A CA 1
ATOM 727 C C . ASP A 1 99 ? -17.974 3.434 3.981 1.00 42.47 99 ASP A C 1
ATOM 729 O O . ASP A 1 99 ? -18.650 2.549 4.506 1.00 42.47 99 ASP A O 1
ATOM 733 N N . A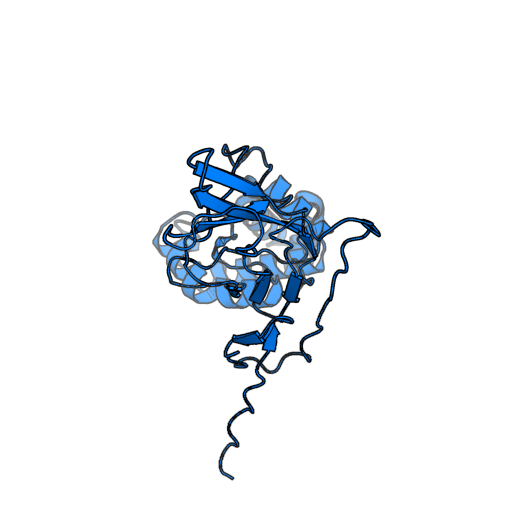LA A 1 100 ? -16.742 3.167 3.532 1.00 47.12 100 ALA A N 1
ATOM 734 C CA . ALA A 1 100 ? -16.025 1.951 3.922 1.00 47.12 100 ALA A CA 1
ATOM 735 C C . ALA A 1 100 ? -15.625 2.001 5.412 1.00 47.12 100 ALA A C 1
ATOM 737 O O . ALA A 1 100 ? -14.473 1.785 5.769 1.00 47.12 100 ALA A O 1
ATOM 738 N N . SER A 1 101 ? -16.587 2.265 6.297 1.00 51.12 101 SER A N 1
ATOM 739 C CA . SER A 1 101 ? -16.564 1.776 7.666 1.00 51.12 101 SER A CA 1
ATOM 740 C C . SER A 1 101 ? -16.582 0.255 7.569 1.00 51.12 101 SER A C 1
ATOM 742 O O . SER A 1 101 ? -17.635 -0.383 7.619 1.00 51.12 101 SER A O 1
ATOM 744 N N . ALA A 1 102 ? -15.420 -0.352 7.335 1.00 54.12 102 ALA A N 1
ATOM 745 C CA . ALA A 1 102 ? -15.297 -1.789 7.444 1.00 54.12 102 ALA A CA 1
ATOM 746 C C . ALA A 1 102 ? -15.611 -2.120 8.903 1.00 54.12 102 ALA A C 1
ATOM 748 O O . ALA A 1 102 ? -14.875 -1.728 9.805 1.00 54.12 102 ALA A O 1
ATOM 749 N N . GLN A 1 103 ? -16.740 -2.786 9.152 1.00 57.75 103 GLN A N 1
ATOM 750 C CA . GLN A 1 103 ? -16.997 -3.352 10.465 1.00 57.75 103 GLN A CA 1
ATOM 751 C C . GLN A 1 103 ? -15.955 -4.449 10.681 1.00 57.75 103 GLN A C 1
ATOM 753 O O . GLN A 1 103 ? -16.090 -5.573 10.201 1.00 57.75 103 GLN A O 1
ATOM 758 N N . LEU A 1 104 ? -14.895 -4.093 11.392 1.00 55.12 104 LEU A N 1
ATOM 759 C CA . LEU A 1 104 ? -13.684 -4.899 11.463 1.00 55.12 104 LEU A CA 1
ATOM 760 C C . LEU A 1 104 ? -13.833 -6.155 12.302 1.00 55.12 104 LEU A C 1
ATOM 762 O O . LEU A 1 104 ? -13.159 -7.163 12.086 1.00 55.12 104 LEU A O 1
ATOM 766 N N . HIS A 1 105 ? -14.701 -6.084 13.303 1.00 60.06 105 HIS A N 1
ATOM 767 C CA . HIS A 1 105 ? -14.858 -7.150 14.263 1.00 60.06 105 HIS A CA 1
ATOM 768 C C . HIS A 1 105 ? -16.168 -6.995 15.025 1.00 60.06 105 HIS A C 1
ATOM 770 O O . HIS A 1 105 ? -16.602 -5.879 15.294 1.00 60.06 105 HIS A O 1
ATOM 776 N N . SER A 1 106 ? -16.762 -8.123 15.410 1.00 56.31 106 SER A N 1
ATOM 777 C CA . SER A 1 106 ? -17.724 -8.201 16.505 1.00 56.31 106 SER A CA 1
ATOM 778 C C . SER A 1 106 ? -17.186 -9.223 17.502 1.00 56.31 106 SER A C 1
ATOM 780 O O . SER A 1 106 ? -17.204 -10.425 17.230 1.00 56.31 106 SER A O 1
ATOM 782 N N . GLY A 1 107 ? -16.666 -8.751 18.629 1.00 60.12 107 GLY A N 1
ATOM 783 C CA . GLY A 1 107 ? -16.071 -9.593 19.664 1.00 60.12 107 GLY A CA 1
ATOM 784 C C . GLY A 1 107 ? -16.549 -9.198 21.055 1.00 60.12 107 GLY A C 1
ATOM 785 O O . GLY A 1 107 ? -17.058 -8.097 21.255 1.00 60.12 107 GLY A O 1
ATOM 786 N N . ASN A 1 108 ? -16.365 -10.104 22.017 1.00 58.69 108 ASN A N 1
ATOM 787 C CA . ASN A 1 108 ? -16.731 -9.889 23.422 1.00 58.69 108 ASN A CA 1
ATOM 788 C C . ASN A 1 108 ? -15.585 -9.269 24.256 1.00 58.69 108 ASN A C 1
ATOM 790 O O . ASN A 1 108 ? -15.692 -9.246 25.477 1.00 58.69 108 ASN A O 1
ATOM 794 N N . GLY A 1 109 ? -14.474 -8.847 23.635 1.00 62.50 109 GLY A N 1
ATOM 795 C CA . GLY A 1 109 ? -13.260 -8.399 24.332 1.00 62.50 109 GLY A CA 1
ATOM 796 C C . GLY A 1 109 ? -12.843 -6.958 23.993 1.00 62.50 109 GLY A C 1
ATOM 797 O O . GLY A 1 109 ? -13.199 -6.477 22.919 1.00 62.50 109 GLY A O 1
ATOM 798 N N . PRO A 1 110 ? -12.078 -6.278 24.874 1.00 66.44 110 PRO A N 1
ATOM 799 C CA . PRO A 1 110 ? -11.726 -4.854 24.758 1.00 66.44 110 PRO A CA 1
ATOM 800 C C . PRO A 1 110 ? -10.478 -4.549 23.901 1.00 66.44 110 PRO A C 1
ATOM 802 O O . PRO A 1 110 ? -9.854 -3.494 24.050 1.00 66.44 110 PRO A O 1
ATOM 805 N N . TRP A 1 111 ? -10.048 -5.480 23.049 1.00 65.75 111 TRP A N 1
ATOM 806 C CA . TRP A 1 111 ? -8.824 -5.327 22.261 1.00 65.75 111 TRP A CA 1
ATOM 807 C C . TRP A 1 111 ? -8.906 -6.034 20.908 1.00 65.75 111 TRP A C 1
ATOM 809 O O . TRP A 1 111 ? -9.643 -7.007 20.740 1.00 65.75 111 TRP A O 1
ATOM 819 N N . LEU A 1 112 ? -8.115 -5.546 19.950 1.00 66.38 112 LEU A N 1
ATOM 820 C CA . LEU A 1 112 ? -7.970 -6.128 18.615 1.00 66.38 112 LEU A CA 1
ATOM 821 C C . LEU A 1 112 ? -6.562 -5.862 18.063 1.00 66.38 112 LEU A C 1
ATOM 823 O O . LEU A 1 112 ? -5.992 -4.792 18.298 1.00 66.38 112 LEU A O 1
ATOM 827 N N . SER A 1 113 ? -5.990 -6.826 17.335 1.00 61.53 113 SER A N 1
ATOM 828 C CA . SER A 1 113 ? -4.689 -6.675 16.672 1.00 61.53 113 SER A CA 1
ATOM 829 C C . SER A 1 113 ? -4.800 -6.833 15.154 1.00 61.53 113 SER A C 1
ATOM 831 O O . SER A 1 113 ? -5.489 -7.716 14.645 1.00 61.53 113 SER A O 1
ATOM 833 N N . PHE A 1 114 ? -4.091 -5.963 14.437 1.00 64.06 114 PHE A N 1
ATOM 834 C CA . PHE A 1 114 ? -4.042 -5.892 12.979 1.00 64.06 114 PHE A CA 1
ATOM 835 C C . PHE A 1 114 ? -2.613 -6.111 12.507 1.00 64.06 114 PHE A C 1
ATOM 837 O O . PHE A 1 114 ? -1.788 -5.214 12.689 1.00 64.06 114 PHE A O 1
ATOM 844 N N . PRO A 1 115 ? -2.264 -7.255 11.904 1.00 55.88 115 PRO A N 1
ATOM 845 C CA . PRO A 1 115 ? -0.955 -7.404 11.294 1.00 55.88 115 PRO A CA 1
ATOM 846 C C . PRO A 1 115 ? -0.856 -6.543 10.023 1.00 55.88 115 PRO A C 1
ATOM 848 O O . PRO A 1 115 ? -1.727 -6.555 9.163 1.00 55.88 115 PRO A O 1
ATOM 851 N N . MET A 1 116 ? 0.241 -5.806 9.888 1.00 53.66 116 MET A N 1
ATOM 852 C CA . MET A 1 116 ? 0.678 -5.157 8.658 1.00 53.66 116 MET A CA 1
ATOM 853 C C . MET A 1 116 ? 1.275 -6.205 7.713 1.00 53.66 116 MET A C 1
ATOM 855 O O . MET A 1 116 ? 2.256 -6.869 8.052 1.00 53.66 116 MET A O 1
ATOM 859 N N . GLY A 1 117 ? 0.751 -6.292 6.491 1.00 52.12 117 GLY A N 1
ATOM 860 C CA . GLY A 1 117 ? 1.338 -7.095 5.418 1.00 52.12 117 GLY A CA 1
ATOM 861 C C . GLY A 1 117 ? 0.440 -8.225 4.923 1.00 52.12 117 GLY A C 1
ATOM 862 O O . GLY A 1 117 ? -0.782 -8.115 4.927 1.00 52.12 117 GLY A O 1
ATOM 863 N N . ASN A 1 118 ? 1.064 -9.286 4.409 1.00 43.09 118 ASN A N 1
ATOM 864 C CA . ASN A 1 118 ? 0.396 -10.371 3.691 1.00 43.09 118 ASN A CA 1
ATOM 865 C C . ASN A 1 118 ? -0.210 -11.388 4.676 1.00 43.09 118 ASN A C 1
ATOM 867 O O . ASN A 1 118 ? 0.260 -12.514 4.806 1.00 43.09 118 ASN A O 1
ATOM 871 N N . ALA A 1 119 ? -1.217 -10.965 5.436 1.00 38.41 119 ALA A N 1
ATOM 872 C CA . ALA A 1 119 ? -1.969 -11.868 6.291 1.00 38.41 119 ALA A CA 1
ATOM 873 C C . ALA A 1 119 ? -2.887 -12.739 5.425 1.00 38.41 119 ALA A C 1
ATOM 875 O O . ALA A 1 119 ? -3.768 -12.245 4.725 1.00 38.41 119 ALA A O 1
ATOM 876 N N . THR A 1 120 ? -2.669 -14.050 5.462 1.00 34.25 120 THR A N 1
ATOM 877 C CA . THR A 1 120 ? -3.376 -15.024 4.624 1.00 34.25 120 THR A CA 1
ATOM 878 C C . THR A 1 120 ? -4.746 -15.448 5.159 1.00 34.25 120 THR A C 1
ATOM 880 O O . THR A 1 120 ? -5.373 -16.298 4.541 1.00 34.25 120 THR A O 1
ATOM 883 N N . HIS A 1 121 ? -5.282 -14.864 6.238 1.00 31.31 121 HIS A N 1
ATOM 884 C CA . HIS A 1 121 ? -6.601 -15.252 6.760 1.00 31.31 121 HIS A CA 1
ATOM 885 C C . HIS A 1 121 ? -7.417 -14.078 7.342 1.00 31.31 121 HIS A C 1
ATOM 887 O O . HIS A 1 121 ? -7.122 -13.551 8.410 1.00 31.31 121 HIS A O 1
ATOM 893 N N . GLY A 1 122 ? -8.499 -13.729 6.639 1.00 36.81 122 GLY A N 1
ATOM 894 C CA . GLY A 1 122 ? -9.837 -13.470 7.195 1.00 36.81 122 GLY A CA 1
ATOM 895 C C . GLY A 1 122 ? -10.151 -12.180 7.960 1.00 36.81 122 GLY A C 1
ATOM 896 O O . GLY A 1 122 ? -11.297 -11.756 7.889 1.00 36.81 122 GLY A O 1
ATOM 897 N N . THR A 1 123 ? -9.225 -11.559 8.691 1.00 40.94 123 THR A N 1
ATOM 898 C CA . THR A 1 123 ? -9.587 -10.433 9.594 1.00 40.94 123 THR A CA 1
ATOM 899 C C . THR A 1 123 ? -8.502 -9.373 9.764 1.00 40.94 123 THR A C 1
ATOM 901 O O . THR A 1 123 ? -8.676 -8.412 10.508 1.00 40.94 123 THR A O 1
ATOM 904 N N . ALA A 1 124 ? -7.363 -9.540 9.101 1.00 47.88 124 ALA A N 1
ATOM 905 C CA . ALA A 1 124 ? -6.272 -8.589 9.167 1.00 47.88 124 ALA A CA 1
ATOM 906 C C . ALA A 1 124 ? -6.444 -7.522 8.092 1.00 47.88 124 ALA A C 1
ATOM 908 O O . ALA A 1 124 ? -6.164 -7.744 6.912 1.00 47.88 124 ALA A O 1
ATOM 909 N N . GLU A 1 125 ? -6.924 -6.368 8.519 1.00 57.16 125 GLU A N 1
ATOM 910 C CA . GLU A 1 125 ? -6.966 -5.174 7.701 1.00 57.16 125 GLU A CA 1
ATOM 911 C C . GLU A 1 125 ? -5.603 -4.881 7.075 1.00 57.16 125 GLU A C 1
ATOM 913 O O . GLU A 1 125 ? -4.540 -4.956 7.696 1.00 57.16 125 GLU A O 1
ATOM 918 N N . LYS A 1 126 ? -5.648 -4.598 5.782 1.00 72.56 126 LYS A N 1
ATOM 919 C CA . LYS A 1 126 ? -4.494 -4.487 4.907 1.00 72.56 126 LYS A CA 1
ATOM 920 C C . LYS A 1 126 ? -3.893 -3.084 5.038 1.00 72.56 126 LYS A C 1
ATOM 922 O O . LYS A 1 126 ? -4.180 -2.191 4.251 1.00 72.56 126 LYS A O 1
ATOM 927 N N . LEU A 1 127 ? -3.067 -2.879 6.062 1.00 79.00 127 LEU A N 1
ATOM 928 C CA . LEU A 1 127 ? -2.492 -1.566 6.375 1.00 79.00 127 LEU A CA 1
ATOM 929 C C . LEU A 1 127 ? -1.407 -1.135 5.368 1.00 79.00 127 LEU A C 1
ATOM 931 O O . LEU A 1 127 ? -0.542 -1.932 4.991 1.00 79.00 127 LEU A O 1
ATOM 935 N N . LEU A 1 128 ? -1.421 0.144 4.975 1.00 85.12 128 LEU A N 1
ATOM 936 C CA . LEU A 1 128 ? -0.422 0.758 4.093 1.00 85.12 128 LEU A CA 1
ATOM 937 C C . LEU A 1 128 ? 0.610 1.583 4.877 1.00 85.12 128 LEU A C 1
ATOM 939 O O . LEU A 1 128 ? 0.258 2.249 5.849 1.00 85.12 128 LEU A O 1
ATOM 943 N N . PRO A 1 129 ? 1.888 1.600 4.461 1.00 87.25 129 PRO A N 1
ATOM 944 C CA . PRO A 1 129 ? 2.908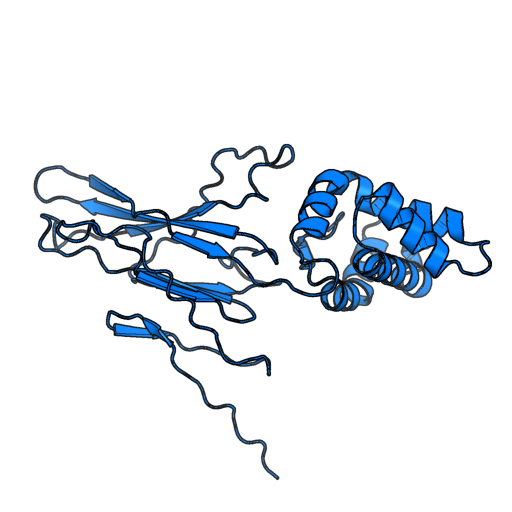 2.413 5.121 1.00 87.25 129 PRO A CA 1
ATOM 945 C C . PRO A 1 129 ? 2.607 3.915 5.001 1.00 87.25 129 PRO A C 1
ATOM 947 O O . PRO A 1 129 ? 1.879 4.344 4.103 1.00 87.25 129 PRO A O 1
ATOM 950 N N . ALA A 1 130 ? 3.175 4.716 5.911 1.00 86.19 130 ALA A N 1
ATOM 951 C CA . ALA A 1 130 ? 3.053 6.183 5.926 1.00 86.19 130 ALA A CA 1
ATOM 952 C C . ALA A 1 130 ? 1.614 6.721 5.808 1.00 86.19 130 ALA A C 1
ATOM 954 O O . ALA A 1 130 ? 1.377 7.803 5.262 1.00 86.19 130 ALA A O 1
ATOM 955 N N . THR A 1 131 ? 0.649 5.946 6.298 1.00 84.50 131 THR A N 1
ATOM 956 C CA . THR A 1 131 ? -0.771 6.278 6.262 1.00 84.50 131 THR A CA 1
ATOM 957 C C . THR A 1 131 ? -1.226 6.679 7.652 1.00 84.50 131 THR A C 1
ATOM 959 O O . THR A 1 131 ? -0.933 5.987 8.627 1.00 84.50 131 THR A O 1
ATOM 962 N N . THR A 1 132 ? -1.931 7.807 7.734 1.00 85.81 132 THR A N 1
ATOM 963 C CA . THR A 1 132 ? -2.696 8.163 8.927 1.00 85.81 132 THR A CA 1
ATOM 964 C C . THR A 1 132 ? -4.054 7.486 8.843 1.00 85.81 132 THR A C 1
ATOM 966 O O . THR A 1 132 ? -4.774 7.665 7.859 1.00 85.81 132 THR A O 1
ATOM 969 N N . LEU A 1 133 ? -4.364 6.696 9.862 1.00 84.44 133 LEU A N 1
ATOM 970 C CA . LEU A 1 133 ? -5.634 6.013 10.051 1.00 84.44 133 LEU A CA 1
ATOM 971 C C . LEU A 1 133 ? -6.400 6.707 11.161 1.00 84.44 133 LEU A C 1
ATOM 973 O O . LEU A 1 133 ? -5.809 7.062 12.179 1.00 84.44 133 LEU A O 1
ATOM 977 N N . SER A 1 134 ? -7.701 6.852 10.980 1.00 86.62 134 SER A N 1
ATOM 978 C CA . SER A 1 134 ? -8.613 7.319 12.015 1.00 86.62 134 SER A CA 1
ATOM 979 C C . SER A 1 134 ? -9.478 6.149 12.450 1.00 86.62 134 SER A C 1
ATOM 981 O O . SER A 1 134 ? -10.173 5.579 11.620 1.00 86.62 134 SER A O 1
ATOM 983 N N . PHE A 1 135 ? -9.448 5.789 13.730 1.00 85.25 135 PHE A N 1
ATOM 984 C CA . PHE A 1 135 ? -10.267 4.718 14.293 1.00 85.25 135 PHE A CA 1
ATOM 985 C C . PHE A 1 135 ? -11.383 5.266 15.175 1.00 85.25 135 PHE A C 1
ATOM 987 O O . PHE A 1 135 ? -11.198 6.248 15.901 1.00 85.25 135 PHE A O 1
ATOM 994 N N . ARG A 1 136 ? -12.525 4.578 15.160 1.00 86.56 136 ARG A N 1
ATOM 995 C CA . ARG A 1 136 ? -13.634 4.764 16.098 1.00 86.56 136 ARG A CA 1
ATOM 996 C C . ARG A 1 136 ? -14.128 3.410 16.574 1.00 86.56 136 ARG A C 1
ATOM 998 O O . ARG A 1 136 ? -14.209 2.464 15.800 1.00 86.56 136 ARG A O 1
ATOM 1005 N N . VAL A 1 137 ? -14.462 3.320 17.853 1.00 85.25 137 VAL A N 1
ATOM 1006 C CA . VAL A 1 137 ? -15.106 2.147 18.439 1.00 85.25 137 VAL A CA 1
ATOM 1007 C C . VAL A 1 137 ? -16.536 2.530 18.779 1.00 85.25 137 VAL A C 1
ATOM 1009 O O . VAL A 1 137 ? -16.763 3.429 19.585 1.00 85.25 137 VAL A O 1
ATOM 1012 N N . THR A 1 138 ? -17.496 1.835 18.186 1.00 85.88 138 THR A N 1
ATOM 1013 C CA . THR A 1 138 ? -18.912 1.935 18.529 1.00 85.88 138 THR A CA 1
ATOM 1014 C C . THR A 1 138 ? -19.306 0.711 19.344 1.00 85.88 138 THR A C 1
ATOM 1016 O O . THR A 1 138 ? -19.179 -0.421 18.883 1.00 85.88 138 THR A O 1
ATOM 1019 N N . VAL A 1 139 ? -19.780 0.912 20.571 1.00 84.75 139 VAL A N 1
ATOM 1020 C CA . VAL A 1 139 ? -20.415 -0.150 21.361 1.00 84.75 139 VAL A CA 1
ATOM 1021 C C . VAL A 1 139 ? -21.918 -0.133 21.114 1.00 84.75 139 VAL A C 1
ATOM 1023 O O . VAL A 1 139 ? -22.537 0.927 21.106 1.00 84.75 139 VAL A O 1
ATOM 1026 N N . VAL A 1 140 ? -22.498 -1.314 20.932 1.00 86.12 140 VAL A N 1
ATOM 1027 C CA . VAL A 1 140 ? -23.932 -1.539 20.742 1.00 86.12 140 VAL A CA 1
ATOM 1028 C C . VAL A 1 140 ? -24.428 -2.513 21.798 1.00 86.12 140 VAL A C 1
ATOM 1030 O O . VAL A 1 140 ? -23.817 -3.561 22.028 1.00 86.12 140 VAL A O 1
ATOM 1033 N N . GLY A 1 141 ? -25.564 -2.213 22.413 1.00 84.50 141 GLY A N 1
ATOM 1034 C CA . GLY A 1 141 ? -26.264 -3.137 23.306 1.00 84.50 141 GLY A CA 1
ATOM 1035 C C . GLY A 1 141 ? -27.449 -2.476 23.990 1.00 84.50 141 GLY A C 1
ATOM 1036 O O . GLY A 1 141 ? -27.880 -1.405 23.581 1.00 84.50 141 GLY A O 1
ATOM 1037 N N . GLN A 1 142 ? -28.043 -3.148 24.974 1.00 84.31 142 GLN A N 1
ATOM 1038 C CA . GLN A 1 142 ? -29.347 -2.745 25.502 1.00 84.31 142 GLN A CA 1
ATOM 1039 C C . GLN A 1 142 ? -29.205 -1.849 26.739 1.00 84.31 142 GLN A C 1
ATOM 1041 O O . GLN A 1 142 ? -28.578 -2.222 27.734 1.00 84.31 142 GLN A O 1
ATOM 1046 N N . SER A 1 143 ? -29.842 -0.680 26.692 1.00 82.31 143 SER A N 1
ATOM 1047 C CA . SER A 1 143 ? -30.181 0.120 27.871 1.00 82.31 143 SER A CA 1
ATOM 1048 C C . SER A 1 143 ? -31.318 -0.556 28.635 1.00 82.31 143 SER A C 1
ATOM 1050 O O . SER A 1 143 ? -32.202 -1.171 28.038 1.00 82.31 143 SER A O 1
ATOM 1052 N N . ARG A 1 144 ? -31.344 -0.407 29.965 1.00 81.25 144 ARG A N 1
ATOM 1053 C CA . ARG A 1 144 ? -32.450 -0.930 30.791 1.00 81.25 144 ARG A CA 1
ATOM 1054 C C . ARG A 1 144 ? -33.810 -0.331 30.437 1.00 81.25 144 ARG A C 1
ATOM 1056 O O . ARG A 1 144 ? -34.821 -0.986 30.669 1.00 81.25 144 ARG A O 1
ATOM 1063 N N . ASN A 1 145 ? -33.828 0.901 29.927 1.00 83.31 145 ASN A N 1
ATOM 1064 C CA . ASN A 1 145 ? -35.059 1.670 29.737 1.00 83.31 145 ASN A CA 1
ATOM 1065 C C . ASN A 1 145 ? -35.322 2.045 28.272 1.00 83.31 145 ASN A C 1
ATOM 1067 O O . ASN A 1 145 ? -36.479 2.200 27.893 1.00 83.31 145 ASN A O 1
ATOM 1071 N N . ASP A 1 146 ? -34.273 2.160 27.454 1.00 81.56 146 ASP A N 1
ATOM 1072 C CA . ASP A 1 146 ? -34.348 2.847 26.154 1.00 81.56 146 ASP A CA 1
ATOM 1073 C C . ASP A 1 146 ? -34.046 1.934 24.954 1.00 81.56 146 ASP A C 1
ATOM 1075 O O . ASP A 1 146 ? -33.766 2.417 23.857 1.00 81.56 146 ASP A O 1
ATOM 1079 N N . GLY A 1 147 ? -34.076 0.611 25.149 1.00 86.06 147 GLY A N 1
ATOM 1080 C CA . GLY A 1 147 ? -33.798 -0.367 24.093 1.00 86.06 147 GLY A CA 1
ATOM 1081 C C . GLY A 1 147 ? -32.331 -0.383 23.650 1.00 86.06 147 GLY A C 1
ATOM 1082 O O . GLY A 1 147 ? -31.431 -0.136 24.452 1.00 86.06 147 GLY A O 1
ATOM 1083 N N . GLU A 1 148 ? -32.073 -0.707 22.378 1.00 87.06 148 GLU A N 1
ATOM 1084 C CA . GLU A 1 148 ? -30.708 -0.745 21.837 1.00 87.06 148 GLU A CA 1
ATOM 1085 C C . GLU A 1 148 ? -30.117 0.670 21.751 1.00 87.06 148 GLU A C 1
ATOM 1087 O O . GLU A 1 148 ? -30.733 1.582 21.204 1.00 87.06 148 GLU A O 1
ATOM 1092 N N . GLN A 1 149 ? -28.919 0.845 22.298 1.00 85.00 149 GLN A N 1
ATOM 1093 C CA . GLN A 1 149 ? -28.158 2.086 22.296 1.00 85.00 149 GLN A CA 1
ATOM 1094 C C . GLN A 1 149 ? -26.804 1.855 21.631 1.00 85.00 149 GLN A C 1
ATOM 1096 O O . GLN A 1 149 ? -26.169 0.813 21.828 1.00 85.00 149 GLN A O 1
ATOM 1101 N N . ASN A 1 150 ? -26.354 2.870 20.892 1.00 88.31 150 ASN A N 1
ATOM 1102 C CA . ASN A 1 150 ? -25.063 2.890 20.218 1.00 88.31 150 ASN A CA 1
ATOM 1103 C C . ASN A 1 150 ? -24.252 4.056 20.776 1.00 88.31 150 ASN A C 1
ATOM 1105 O O . ASN A 1 150 ? -24.705 5.200 20.704 1.00 88.31 150 ASN A O 1
ATOM 1109 N N . ILE A 1 151 ? -23.064 3.786 21.313 1.00 84.31 151 ILE A N 1
ATOM 1110 C CA . ILE A 1 151 ? -22.157 4.842 21.769 1.00 84.31 151 ILE A CA 1
ATOM 1111 C C . ILE A 1 151 ? -20.842 4.734 21.011 1.00 84.31 151 ILE A C 1
ATOM 1113 O O . ILE A 1 151 ? -20.182 3.697 21.042 1.00 84.31 151 ILE A O 1
ATOM 1117 N N . THR A 1 152 ? -20.471 5.820 20.339 1.00 86.25 152 THR A N 1
ATOM 1118 C CA . THR A 1 152 ? -19.265 5.906 19.514 1.00 86.25 152 THR A CA 1
ATOM 1119 C C . THR A 1 152 ? -18.190 6.697 20.238 1.00 86.25 152 THR A C 1
ATOM 1121 O O . THR A 1 152 ? -18.444 7.768 20.793 1.00 86.25 152 THR A O 1
ATOM 1124 N N . SER A 1 153 ? -16.968 6.184 20.197 1.00 84.38 153 SER A N 1
ATOM 1125 C CA . SER A 1 153 ? -15.812 6.857 20.756 1.00 84.38 153 SER A CA 1
ATOM 1126 C C . SER A 1 153 ? -15.448 8.169 20.051 1.00 84.38 153 SER A C 1
ATOM 1128 O O . SER A 1 153 ? -15.754 8.366 18.867 1.00 84.38 153 SER A O 1
ATOM 1130 N N . PRO A 1 154 ? -14.644 9.029 20.708 1.00 86.06 154 PRO A N 1
ATOM 1131 C CA . PRO A 1 154 ? -13.808 9.990 19.998 1.00 86.06 154 PRO A CA 1
ATOM 1132 C C . PRO A 1 154 ? -12.940 9.313 18.927 1.00 86.06 154 PRO A C 1
ATOM 1134 O O . PRO A 1 154 ? -12.622 8.124 19.023 1.00 86.06 154 PRO A O 1
ATOM 1137 N N . GLU A 1 155 ? -12.550 10.084 17.913 1.00 84.88 155 GLU A N 1
ATOM 1138 C CA . GLU A 1 155 ? -11.637 9.609 16.876 1.00 84.88 155 GLU A CA 1
ATOM 1139 C C . GLU A 1 155 ? -10.226 9.443 17.424 1.00 84.88 155 GLU A C 1
ATOM 1141 O O . GLU A 1 155 ? -9.708 10.320 18.121 1.00 84.88 155 GLU A O 1
ATOM 1146 N N . LEU A 1 156 ? -9.592 8.341 17.048 1.00 84.31 156 LEU A N 1
ATOM 1147 C CA . LEU A 1 156 ? -8.221 8.043 17.401 1.00 84.31 156 LEU A CA 1
ATOM 1148 C C . LEU A 1 156 ? -7.359 7.965 16.146 1.00 84.31 156 LEU A C 1
ATOM 1150 O O . LEU A 1 156 ? -7.525 7.062 15.330 1.00 84.31 156 LEU A O 1
ATOM 1154 N N . GLN A 1 157 ? -6.421 8.899 16.008 1.00 87.00 157 GLN A N 1
ATOM 1155 C CA . GLN A 1 157 ? -5.538 8.958 14.846 1.00 87.00 157 GLN A CA 1
ATOM 1156 C C . GLN A 1 157 ? -4.218 8.225 15.079 1.00 87.00 157 GLN A C 1
ATOM 1158 O O . GLN A 1 157 ? -3.583 8.366 16.127 1.00 87.00 157 GLN A O 1
ATOM 1163 N N . VAL A 1 158 ? -3.793 7.462 14.073 1.00 83.50 158 VAL A N 1
ATOM 1164 C CA . VAL A 1 158 ? -2.597 6.611 14.101 1.00 83.50 158 VAL A CA 1
ATOM 1165 C C . VAL A 1 158 ? -1.807 6.826 12.837 1.00 83.50 158 VAL A C 1
ATOM 1167 O O . VAL A 1 158 ? -2.271 6.498 11.750 1.00 83.50 158 VAL A O 1
ATOM 1170 N N . SER A 1 159 ? -0.587 7.322 12.979 1.00 85.25 159 SER A N 1
ATOM 1171 C CA . SER A 1 159 ? 0.333 7.427 11.853 1.00 85.25 159 SER A CA 1
ATOM 1172 C C . SER A 1 159 ? 1.191 6.173 11.776 1.00 85.25 159 SER A C 1
ATOM 1174 O O . SER A 1 159 ? 1.980 5.889 12.679 1.00 85.25 159 SER A O 1
ATOM 1176 N N . LEU A 1 160 ? 1.053 5.428 10.683 1.00 85.06 160 LEU A N 1
ATOM 1177 C CA . LEU A 1 160 ? 1.909 4.283 10.403 1.00 85.06 160 LEU A CA 1
ATOM 1178 C C . LEU A 1 160 ? 3.312 4.743 9.991 1.00 85.06 160 LEU A C 1
ATOM 1180 O O . LEU A 1 160 ? 3.455 5.760 9.304 1.00 85.06 160 LEU A O 1
ATOM 1184 N N . PRO A 1 161 ? 4.367 4.006 10.381 1.00 85.69 161 PRO A N 1
ATOM 1185 C CA . PRO A 1 161 ? 5.725 4.355 9.999 1.00 85.69 161 PRO A CA 1
ATOM 1186 C C .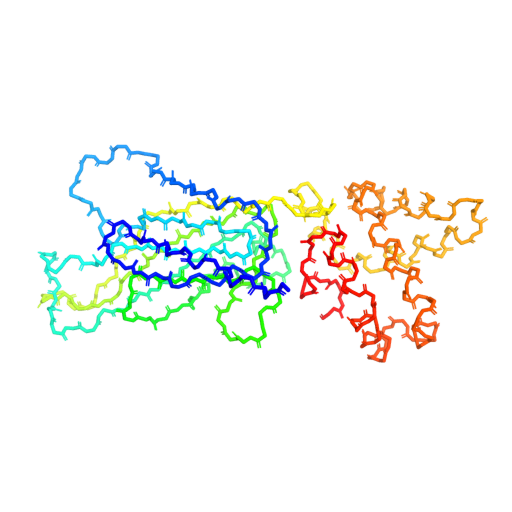 PRO A 1 161 ? 5.920 4.251 8.483 1.00 85.69 161 PRO A C 1
ATOM 1188 O O . PRO A 1 161 ? 5.236 3.493 7.787 1.00 85.69 161 PRO A O 1
ATOM 1191 N N . GLN A 1 162 ? 6.895 5.004 7.977 1.00 90.62 162 GLN A N 1
ATOM 1192 C CA . GLN A 1 162 ? 7.368 4.835 6.607 1.00 90.62 162 GLN A CA 1
ATOM 1193 C C . GLN A 1 162 ? 8.088 3.490 6.464 1.00 90.62 162 GLN A C 1
ATOM 1195 O O . GLN A 1 162 ? 8.716 3.013 7.414 1.00 90.62 162 GLN A O 1
ATOM 1200 N N . ARG A 1 163 ? 8.006 2.870 5.285 1.00 90.31 163 ARG A N 1
ATOM 1201 C CA . ARG A 1 163 ? 8.660 1.584 4.995 1.00 90.31 163 ARG A CA 1
ATOM 1202 C C . ARG A 1 163 ? 9.228 1.568 3.585 1.00 90.31 163 ARG A C 1
ATOM 1204 O O . ARG A 1 163 ? 8.550 1.988 2.657 1.00 90.31 163 ARG A O 1
ATOM 1211 N N . GLY A 1 164 ? 10.427 1.009 3.431 1.00 94.12 164 GLY A N 1
ATOM 1212 C CA . GLY A 1 164 ? 11.088 0.886 2.131 1.00 94.12 164 GLY A CA 1
ATOM 1213 C C . GLY A 1 164 ? 11.272 2.228 1.417 1.00 94.12 164 GLY A C 1
ATOM 1214 O O . GLY A 1 164 ? 11.184 3.297 2.023 1.00 94.12 164 GLY A O 1
ATOM 1215 N N . ALA A 1 165 ? 11.541 2.163 0.117 1.00 97.00 165 ALA A N 1
ATOM 1216 C CA . ALA A 1 165 ? 11.789 3.342 -0.704 1.00 97.00 165 ALA A CA 1
ATOM 1217 C C . ALA A 1 165 ? 10.507 4.060 -1.157 1.00 97.00 165 ALA A C 1
ATOM 1219 O O . ALA A 1 165 ? 10.550 5.264 -1.388 1.00 97.00 165 ALA A O 1
ATOM 1220 N N . CYS A 1 166 ? 9.383 3.344 -1.270 1.00 96.38 166 CYS A N 1
ATOM 1221 C CA . CYS A 1 166 ? 8.107 3.874 -1.762 1.00 96.38 166 CYS A CA 1
ATOM 1222 C C . CYS A 1 166 ? 7.078 4.129 -0.659 1.00 96.38 166 CYS A C 1
ATOM 1224 O O . CYS A 1 166 ? 6.144 4.898 -0.860 1.00 96.38 166 CYS A O 1
ATOM 1226 N N . GLY A 1 167 ? 7.195 3.486 0.503 1.00 92.88 167 GLY A N 1
ATOM 1227 C CA . GLY A 1 167 ? 6.222 3.607 1.587 1.00 92.88 167 GLY A CA 1
ATOM 1228 C C . GLY A 1 167 ? 6.368 4.895 2.392 1.00 92.88 167 GLY A C 1
ATOM 1229 O O . GLY A 1 167 ? 6.285 4.853 3.616 1.00 92.88 167 GLY A O 1
ATOM 1230 N N . ASN A 1 168 ? 6.618 6.024 1.730 1.00 93.19 168 ASN A N 1
ATOM 1231 C CA . ASN A 1 168 ? 6.531 7.369 2.290 1.00 93.19 168 ASN A CA 1
ATOM 1232 C C . ASN A 1 168 ? 5.287 8.083 1.731 1.00 93.19 168 ASN A C 1
ATOM 1234 O O . ASN A 1 168 ? 4.755 7.709 0.690 1.00 93.19 168 ASN A O 1
ATOM 1238 N N . HIS A 1 169 ? 4.805 9.115 2.426 1.00 90.69 169 HIS A N 1
ATOM 1239 C CA . HIS A 1 169 ? 3.524 9.746 2.091 1.00 90.69 169 HIS A CA 1
ATOM 1240 C C . HIS A 1 169 ? 3.492 10.350 0.674 1.00 90.69 169 HIS A C 1
ATOM 1242 O O . HIS A 1 169 ? 2.490 10.215 -0.025 1.00 90.69 169 HIS A O 1
ATOM 1248 N N . ALA A 1 170 ? 4.592 10.974 0.235 1.00 94.31 170 ALA A N 1
ATOM 1249 C CA . ALA A 1 170 ? 4.671 11.613 -1.076 1.00 94.31 170 ALA A CA 1
ATOM 1250 C C . ALA A 1 170 ? 4.558 10.587 -2.213 1.00 94.31 170 ALA A C 1
ATOM 1252 O O . ALA A 1 170 ? 3.741 10.760 -3.116 1.00 94.31 170 ALA A O 1
ATOM 1253 N N . ASP A 1 171 ? 5.308 9.488 -2.128 1.00 96.06 171 ASP A N 1
ATOM 1254 C CA . ASP A 1 171 ? 5.266 8.422 -3.130 1.00 96.06 171 ASP A CA 1
ATOM 1255 C C . ASP A 1 171 ? 3.935 7.680 -3.117 1.00 96.06 171 ASP A C 1
ATOM 1257 O O . ASP A 1 171 ? 3.398 7.379 -4.178 1.00 96.06 171 ASP A O 1
ATOM 1261 N N . MET A 1 172 ? 3.352 7.446 -1.940 1.00 92.25 172 MET A N 1
ATOM 1262 C CA . MET A 1 172 ? 2.053 6.786 -1.826 1.00 92.25 172 MET A CA 1
ATOM 1263 C C . MET A 1 172 ? 0.934 7.609 -2.482 1.00 92.25 172 MET A C 1
ATOM 1265 O O . MET A 1 172 ? 0.098 7.037 -3.182 1.00 92.25 172 MET A O 1
ATOM 1269 N N . ILE A 1 173 ? 0.922 8.941 -2.339 1.00 92.31 173 ILE A N 1
ATOM 1270 C CA . ILE A 1 173 ? -0.048 9.799 -3.051 1.00 92.31 173 ILE A CA 1
ATOM 1271 C C . ILE A 1 173 ? 0.052 9.584 -4.564 1.00 92.31 173 ILE A C 1
ATOM 1273 O O . ILE A 1 173 ? -0.962 9.397 -5.238 1.00 92.31 173 ILE A O 1
ATOM 1277 N N . GLN A 1 174 ? 1.274 9.587 -5.092 1.00 94.81 174 GLN A N 1
ATOM 1278 C CA . GLN A 1 174 ? 1.525 9.462 -6.526 1.00 94.81 174 GLN A CA 1
ATOM 1279 C C . GLN A 1 174 ? 1.231 8.047 -7.032 1.00 94.81 174 GLN A C 1
ATOM 1281 O O . GLN A 1 174 ? 0.582 7.877 -8.065 1.00 94.81 174 GLN A O 1
ATOM 1286 N N . PHE A 1 175 ? 1.608 7.027 -6.260 1.00 92.38 175 PHE A N 1
ATOM 1287 C CA . PHE A 1 175 ? 1.283 5.626 -6.516 1.00 92.38 175 PHE A CA 1
ATOM 1288 C C . PHE A 1 175 ? -0.233 5.418 -6.616 1.00 92.38 175 PHE A C 1
ATOM 1290 O O . PHE A 1 175 ? -0.708 4.757 -7.537 1.00 92.38 175 PHE A O 1
ATOM 1297 N N . ARG A 1 176 ? -1.014 6.045 -5.725 1.00 90.25 176 ARG A N 1
ATOM 1298 C CA . ARG A 1 176 ? -2.484 6.018 -5.774 1.00 90.25 176 ARG A CA 1
ATOM 1299 C C . ARG A 1 176 ? -3.027 6.702 -7.021 1.00 90.25 176 ARG A C 1
ATOM 1301 O O . ARG A 1 176 ? -3.847 6.124 -7.723 1.00 90.25 176 ARG A O 1
ATOM 1308 N N . ALA A 1 177 ? -2.574 7.927 -7.282 1.00 92.12 177 ALA A N 1
ATOM 1309 C CA . ALA A 1 177 ? -3.063 8.755 -8.381 1.00 92.12 177 ALA A CA 1
ATOM 1310 C C . ALA A 1 177 ? -2.760 8.157 -9.762 1.00 92.12 177 ALA A C 1
ATOM 1312 O O . ALA A 1 177 ? -3.412 8.495 -10.747 1.00 92.12 177 ALA A O 1
ATOM 1313 N N . THR A 1 178 ? -1.759 7.280 -9.845 1.00 92.44 178 THR A N 1
ATOM 1314 C CA . THR A 1 178 ? -1.299 6.680 -11.100 1.00 92.44 178 THR A CA 1
ATOM 1315 C C . THR A 1 178 ? -1.530 5.176 -11.179 1.00 92.44 178 THR A C 1
ATOM 1317 O O . THR A 1 178 ? -1.079 4.556 -12.141 1.00 92.44 178 THR A O 1
ATOM 1320 N N . TYR A 1 179 ? -2.266 4.599 -10.222 1.00 90.50 179 TYR A N 1
ATOM 1321 C CA . TYR A 1 179 ? -2.414 3.155 -10.037 1.00 90.50 179 TYR A CA 1
ATOM 1322 C C . TYR A 1 179 ? -2.781 2.407 -11.328 1.00 90.50 179 TYR A C 1
ATOM 1324 O O . TYR A 1 179 ? -2.078 1.477 -11.724 1.00 90.50 179 TYR A O 1
ATOM 1332 N N . ASP A 1 180 ? -3.804 2.880 -12.044 1.00 90.31 180 ASP A N 1
ATOM 1333 C CA . ASP A 1 180 ? -4.322 2.234 -13.259 1.00 90.31 180 ASP A CA 1
ATOM 1334 C C . ASP A 1 180 ? -3.323 2.196 -14.420 1.00 90.31 180 ASP A C 1
ATOM 1336 O O . ASP A 1 180 ? -3.339 1.281 -15.244 1.00 90.31 180 ASP A O 1
ATOM 1340 N N . ARG A 1 181 ? -2.434 3.192 -14.503 1.00 92.25 181 ARG A N 1
ATOM 1341 C CA . ARG A 1 181 ? -1.416 3.277 -15.561 1.00 92.25 181 ARG A CA 1
ATOM 1342 C C . ARG A 1 181 ? -0.040 2.815 -15.103 1.00 92.25 181 ARG A C 1
ATOM 1344 O O . ARG A 1 181 ? 0.846 2.679 -15.946 1.00 92.25 181 ARG A O 1
ATOM 1351 N N . PHE A 1 182 ? 0.141 2.543 -13.814 1.00 93.50 182 PHE A N 1
ATOM 1352 C CA . PHE A 1 182 ? 1.441 2.294 -13.202 1.00 93.50 182 PHE A CA 1
ATOM 1353 C C . PHE A 1 182 ? 2.190 1.147 -13.892 1.00 93.50 182 PHE A C 1
ATOM 1355 O O . PHE A 1 182 ? 3.313 1.338 -14.355 1.00 93.50 182 PHE A O 1
ATOM 1362 N N . GLN A 1 183 ? 1.538 -0.009 -14.071 1.00 91.31 183 GLN A N 1
ATOM 1363 C CA . GLN A 1 183 ? 2.122 -1.162 -14.771 1.00 91.31 183 GLN A CA 1
ATOM 1364 C C . GLN A 1 183 ? 2.560 -0.804 -16.199 1.00 91.31 183 GLN A C 1
ATOM 1366 O O . GLN A 1 183 ? 3.677 -1.119 -16.607 1.00 91.31 183 GLN A O 1
ATOM 1371 N N . SER A 1 184 ? 1.698 -0.114 -16.953 1.00 91.94 184 SER A N 1
ATOM 1372 C CA . SER A 1 184 ? 2.003 0.282 -18.332 1.00 91.94 184 SER A CA 1
ATOM 1373 C C . SER A 1 184 ? 3.138 1.306 -18.415 1.00 91.94 184 SER A C 1
ATOM 1375 O O . SER A 1 184 ? 3.926 1.266 -19.353 1.00 91.94 184 SER A O 1
ATOM 1377 N N . SER A 1 185 ? 3.269 2.189 -17.419 1.00 95.25 185 SER A N 1
ATOM 1378 C CA . SER A 1 185 ? 4.377 3.141 -17.334 1.00 95.25 185 SER A CA 1
ATOM 1379 C C . SER A 1 185 ? 5.698 2.441 -17.026 1.00 95.25 185 SER A C 1
ATOM 1381 O O . SER A 1 185 ? 6.684 2.740 -17.689 1.00 95.25 185 SER A O 1
ATOM 1383 N N . VAL A 1 186 ? 5.720 1.462 -16.109 1.00 94.56 186 VAL A N 1
ATOM 1384 C CA . VAL A 1 186 ? 6.912 0.626 -15.851 1.00 94.56 186 VAL A CA 1
ATOM 1385 C C . VAL A 1 186 ? 7.365 -0.070 -17.131 1.00 94.56 186 VAL A C 1
ATOM 1387 O O . VAL A 1 186 ? 8.513 0.086 -17.541 1.00 94.56 186 VAL A O 1
ATOM 1390 N N . GLN A 1 187 ? 6.455 -0.767 -17.813 1.00 92.25 187 GLN A N 1
ATOM 1391 C CA . GLN A 1 187 ? 6.762 -1.453 -19.072 1.00 92.25 187 GLN A CA 1
ATOM 1392 C C . GLN A 1 187 ? 7.235 -0.480 -20.159 1.00 92.25 187 GLN A C 1
ATOM 1394 O O . GLN A 1 187 ? 8.256 -0.717 -20.801 1.00 92.25 187 GLN A O 1
ATOM 1399 N N . GLY A 1 188 ? 6.521 0.632 -20.341 1.00 94.75 188 GLY A N 1
ATOM 1400 C CA . GLY A 1 188 ? 6.848 1.643 -21.342 1.00 94.75 188 GLY A CA 1
ATOM 1401 C C . GLY A 1 188 ? 8.225 2.265 -21.121 1.00 94.75 188 GLY A C 1
ATOM 1402 O O . GLY A 1 188 ? 8.991 2.378 -22.072 1.00 94.75 188 GLY A O 1
ATOM 1403 N N . CYS A 1 189 ? 8.570 2.605 -19.877 1.00 97.62 189 CYS A N 1
ATOM 1404 C CA . CYS A 1 189 ? 9.879 3.163 -19.543 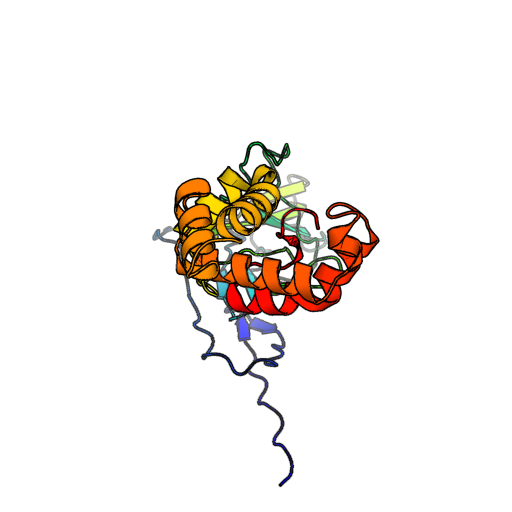1.00 97.62 189 CYS A CA 1
ATOM 1405 C C . CYS A 1 189 ? 11.016 2.157 -19.761 1.00 97.62 189 CYS A C 1
ATOM 1407 O O . CYS A 1 189 ? 12.049 2.530 -20.307 1.00 97.62 189 CYS A O 1
ATOM 1409 N N . LEU A 1 190 ? 10.826 0.883 -19.400 1.00 95.44 190 LEU A N 1
ATOM 1410 C CA . LEU A 1 190 ? 11.833 -0.159 -19.639 1.00 95.44 190 LEU A CA 1
ATOM 1411 C C . LEU A 1 190 ? 12.078 -0.386 -21.135 1.00 95.44 190 LEU A C 1
ATOM 1413 O O . LEU A 1 190 ? 13.224 -0.493 -21.563 1.00 95.44 190 LEU A O 1
ATOM 1417 N N . ILE A 1 191 ? 11.014 -0.410 -21.943 1.00 94.50 191 ILE A N 1
ATOM 1418 C CA . ILE A 1 191 ? 11.127 -0.545 -23.402 1.00 94.50 191 ILE A CA 1
ATOM 1419 C C . ILE A 1 191 ? 11.821 0.683 -23.998 1.00 94.50 191 ILE A C 1
ATOM 1421 O O . ILE A 1 191 ? 12.764 0.535 -24.775 1.00 94.50 191 ILE A O 1
ATOM 1425 N N . LEU A 1 192 ? 11.385 1.887 -23.615 1.00 96.81 192 LEU A N 1
ATOM 1426 C CA . LEU A 1 192 ? 11.933 3.150 -24.113 1.00 96.81 192 LEU A CA 1
ATOM 1427 C C . LEU A 1 192 ? 13.436 3.274 -23.835 1.00 96.81 192 LEU A C 1
ATOM 1429 O O . LEU A 1 192 ? 14.182 3.736 -24.692 1.00 96.81 192 LEU A O 1
ATOM 1433 N N . CYS A 1 193 ? 13.869 2.840 -22.654 1.00 97.69 193 CYS A N 1
ATOM 1434 C CA . CYS A 1 193 ? 15.248 2.955 -22.195 1.00 97.69 193 CYS A CA 1
ATOM 1435 C C . CYS A 1 193 ? 16.129 1.749 -22.545 1.00 97.69 193 CYS A C 1
ATOM 1437 O O . CYS A 1 193 ? 17.307 1.749 -22.211 1.00 97.69 193 CYS A O 1
ATOM 1439 N N . SER A 1 194 ? 15.600 0.734 -23.235 1.00 94.38 194 SER A N 1
ATOM 1440 C CA . SER A 1 194 ? 16.328 -0.512 -23.528 1.00 94.38 194 SER A CA 1
ATOM 1441 C C . SER A 1 194 ? 17.605 -0.337 -24.364 1.00 94.38 194 SER A C 1
ATOM 1443 O O . SER A 1 194 ? 18.477 -1.201 -24.330 1.00 94.38 194 SER A O 1
ATOM 1445 N N . LEU A 1 195 ? 17.719 0.769 -25.107 1.00 94.94 195 LEU A N 1
ATOM 1446 C CA . LEU A 1 195 ? 18.884 1.111 -25.933 1.00 94.94 195 LEU A CA 1
ATOM 1447 C C . LEU A 1 195 ? 19.739 2.242 -25.338 1.00 94.94 195 LEU A C 1
ATOM 1449 O O . LEU A 1 195 ? 20.688 2.690 -25.984 1.00 94.94 195 LEU A O 1
ATOM 1453 N N . ASP A 1 196 ? 19.393 2.735 -24.147 1.00 97.62 196 ASP A N 1
ATOM 1454 C CA . ASP A 1 196 ? 20.178 3.759 -23.463 1.00 97.62 196 ASP A CA 1
ATOM 1455 C C . ASP A 1 196 ? 21.505 3.162 -22.947 1.00 97.62 196 ASP A C 1
ATOM 1457 O O . ASP A 1 196 ? 21.533 1.991 -22.558 1.00 97.62 196 ASP A O 1
ATOM 1461 N N . PRO A 1 197 ? 22.615 3.926 -22.927 1.00 97.00 197 PRO A N 1
ATOM 1462 C CA . PRO A 1 197 ? 23.860 3.481 -22.301 1.00 97.00 197 PRO A CA 1
ATOM 1463 C C . PRO A 1 197 ? 23.723 3.113 -20.815 1.00 97.00 197 PRO A C 1
ATOM 1465 O O . PRO A 1 197 ? 24.505 2.298 -20.327 1.00 97.00 197 PRO A O 1
ATOM 1468 N N . ASP A 1 198 ? 22.754 3.705 -20.110 1.00 97.12 198 ASP A N 1
ATOM 1469 C CA . ASP A 1 198 ? 22.376 3.382 -18.734 1.00 97.12 198 ASP A CA 1
ATOM 1470 C C . ASP A 1 198 ? 20.848 3.158 -18.647 1.00 97.12 198 ASP A C 1
ATOM 1472 O O . ASP A 1 198 ? 20.081 4.064 -18.283 1.00 97.12 198 ASP A O 1
ATOM 1476 N N . PRO A 1 199 ? 20.373 1.948 -19.003 1.00 95.00 199 PRO A N 1
ATOM 1477 C CA . PRO A 1 199 ? 18.944 1.658 -19.098 1.00 95.00 199 PRO A CA 1
ATOM 1478 C C . PRO A 1 199 ? 18.221 1.815 -17.754 1.00 95.00 199 PRO A C 1
ATOM 1480 O O . PRO A 1 199 ? 17.055 2.215 -17.732 1.00 95.00 199 PRO A O 1
ATOM 1483 N N . ASP A 1 200 ? 18.905 1.565 -16.634 1.00 96.62 200 ASP A N 1
ATOM 1484 C CA . ASP A 1 200 ? 18.324 1.631 -15.292 1.00 96.62 200 ASP A CA 1
ATOM 1485 C C . ASP A 1 200 ? 18.121 3.076 -14.849 1.00 96.62 200 ASP A C 1
ATOM 1487 O O . ASP A 1 200 ? 17.035 3.441 -14.379 1.00 96.62 200 ASP A O 1
ATOM 1491 N N . ALA A 1 201 ? 19.133 3.929 -15.040 1.00 97.50 201 ALA A N 1
ATOM 1492 C CA . ALA A 1 201 ? 19.015 5.350 -14.740 1.00 97.50 201 ALA A CA 1
ATOM 1493 C C . ALA A 1 201 ? 17.984 6.028 -15.650 1.00 97.50 201 ALA A C 1
ATOM 1495 O O . ALA A 1 201 ? 17.164 6.819 -15.167 1.00 97.50 201 ALA A O 1
ATOM 1496 N N . CYS A 1 202 ? 17.971 5.684 -16.943 1.00 98.44 202 CYS A N 1
ATOM 1497 C CA . CYS A 1 202 ? 16.963 6.161 -17.884 1.00 98.44 202 CYS A CA 1
ATOM 1498 C C . CYS A 1 202 ? 15.551 5.746 -17.441 1.00 98.44 202 CYS A C 1
ATOM 1500 O O . CYS A 1 202 ? 14.669 6.604 -17.321 1.00 98.44 202 CYS A O 1
ATOM 1502 N N . ALA A 1 203 ? 15.328 4.462 -17.131 1.00 97.94 203 ALA A N 1
ATOM 1503 C CA . ALA A 1 203 ? 14.008 3.955 -16.757 1.00 97.94 203 ALA A CA 1
ATOM 1504 C C . ALA A 1 203 ? 13.535 4.521 -15.411 1.00 97.94 203 ALA A C 1
ATOM 1506 O O . ALA A 1 203 ? 12.381 4.934 -15.288 1.00 97.94 203 ALA A O 1
ATOM 1507 N N . SER A 1 204 ? 14.426 4.619 -14.420 1.00 98.12 204 SER A N 1
ATOM 1508 C CA . SER A 1 204 ? 14.116 5.213 -13.115 1.00 98.12 204 SER A CA 1
ATOM 1509 C C . SER A 1 204 ? 13.725 6.686 -13.252 1.00 98.12 204 SER A C 1
ATOM 1511 O O . SER A 1 204 ? 12.713 7.122 -12.696 1.00 98.12 204 SER A O 1
ATOM 1513 N N . LYS A 1 205 ? 14.462 7.456 -14.065 1.00 98.25 205 LYS A N 1
ATOM 1514 C CA . LYS A 1 205 ? 14.112 8.847 -14.376 1.00 98.25 205 LYS A CA 1
ATOM 1515 C C . LYS A 1 205 ? 12.773 8.940 -15.109 1.00 98.25 205 LYS A C 1
ATOM 1517 O O . LYS A 1 205 ? 11.943 9.763 -14.733 1.00 98.25 205 LYS A O 1
ATOM 1522 N N . CYS A 1 206 ? 12.542 8.087 -16.106 1.00 98.50 206 CYS A N 1
ATOM 1523 C CA . CYS A 1 206 ? 11.279 8.020 -16.840 1.00 98.50 206 CYS A CA 1
ATOM 1524 C C . CYS A 1 206 ? 10.089 7.761 -15.904 1.00 98.50 206 CYS A C 1
ATOM 1526 O O . CYS A 1 206 ? 9.072 8.446 -16.002 1.00 98.50 206 CYS A O 1
ATOM 1528 N N . LEU A 1 207 ? 10.224 6.835 -14.947 1.00 98.19 207 LEU A N 1
ATOM 1529 C CA . LEU A 1 207 ? 9.167 6.540 -13.979 1.00 98.19 207 LEU A CA 1
ATOM 1530 C C . LEU A 1 207 ? 8.947 7.669 -12.986 1.00 98.19 207 LEU A C 1
ATOM 1532 O O . LEU A 1 207 ? 7.802 8.027 -12.730 1.00 98.19 207 LEU A O 1
ATOM 1536 N N . LYS A 1 208 ? 10.018 8.263 -12.459 1.00 98.19 208 LYS A N 1
ATOM 1537 C CA . LYS A 1 208 ? 9.908 9.445 -11.605 1.00 98.19 208 LYS A CA 1
ATOM 1538 C C . LYS A 1 208 ? 9.158 10.572 -12.309 1.00 98.19 208 LYS A C 1
ATOM 1540 O O . LYS A 1 208 ? 8.193 11.095 -11.762 1.00 98.19 208 LYS A O 1
ATOM 1545 N N . ASP A 1 209 ? 9.573 10.922 -13.522 1.00 97.81 209 ASP A N 1
ATOM 1546 C CA . ASP A 1 209 ? 8.990 12.046 -14.257 1.00 97.81 209 ASP A CA 1
ATOM 1547 C C . ASP A 1 209 ? 7.554 11.723 -14.716 1.00 97.81 209 ASP A C 1
ATOM 1549 O O . ASP A 1 209 ? 6.675 12.583 -14.682 1.00 97.81 209 ASP A O 1
ATOM 1553 N N . GLY A 1 210 ? 7.292 10.472 -15.109 1.00 96.56 210 GLY A N 1
ATOM 1554 C CA . GLY A 1 210 ? 5.996 10.029 -15.621 1.00 96.56 210 GLY A CA 1
ATOM 1555 C C . GLY A 1 210 ? 4.950 9.721 -14.548 1.00 96.56 210 GLY A C 1
ATOM 1556 O O . GLY A 1 210 ? 3.751 9.860 -14.815 1.00 96.56 210 GLY A O 1
ATOM 1557 N N . LEU A 1 211 ? 5.367 9.289 -13.355 1.00 96.62 211 LEU A N 1
ATOM 1558 C CA . LEU A 1 211 ? 4.480 8.872 -12.260 1.00 96.62 211 LEU A CA 1
ATOM 1559 C C . LEU A 1 211 ? 4.525 9.809 -11.052 1.00 96.62 211 LEU A C 1
ATOM 1561 O O . LEU A 1 211 ? 3.645 9.716 -10.209 1.00 96.62 211 LEU A O 1
ATOM 1565 N N . GLY A 1 212 ? 5.512 10.701 -10.957 1.00 97.31 212 GLY A N 1
ATOM 1566 C CA . GLY A 1 212 ? 5.673 11.636 -9.840 1.00 97.31 212 GLY A CA 1
ATOM 1567 C C . GLY A 1 212 ? 6.314 11.033 -8.586 1.00 97.31 212 GLY A C 1
ATOM 1568 O O . GLY A 1 212 ? 6.461 11.740 -7.592 1.00 97.31 212 GLY A O 1
ATOM 1569 N N . ILE A 1 213 ? 6.699 9.755 -8.613 1.00 97.69 213 ILE A N 1
ATOM 1570 C CA . ILE A 1 213 ? 7.362 9.070 -7.493 1.00 97.69 213 ILE A CA 1
ATOM 1571 C C . ILE A 1 213 ? 8.845 9.454 -7.382 1.00 97.69 213 ILE A C 1
ATOM 1573 O O . ILE A 1 213 ? 9.472 9.921 -8.331 1.00 97.69 213 ILE A O 1
ATOM 1577 N N . SER A 1 214 ? 9.442 9.219 -6.221 1.00 98.06 214 SER A N 1
ATOM 1578 C CA . SER A 1 214 ? 10.864 9.418 -5.969 1.00 98.06 214 SER A CA 1
ATOM 1579 C C . SER A 1 214 ? 11.735 8.500 -6.835 1.00 98.06 214 SER A C 1
ATOM 1581 O O . SER A 1 214 ? 11.329 7.407 -7.228 1.00 98.06 214 SER A O 1
ATOM 1583 N N . SER A 1 215 ? 12.979 8.915 -7.100 1.00 97.38 215 SER A N 1
ATOM 1584 C CA . SER A 1 215 ? 13.949 8.094 -7.848 1.00 97.38 215 SER A CA 1
ATOM 1585 C C . SER A 1 215 ? 14.263 6.771 -7.141 1.00 97.38 215 SER A C 1
ATOM 1587 O O . SER A 1 215 ? 14.452 5.752 -7.797 1.00 97.38 215 SER A O 1
ATOM 1589 N N . THR A 1 216 ? 14.296 6.781 -5.807 1.00 97.44 216 THR A N 1
ATOM 1590 C CA . THR A 1 216 ? 14.507 5.581 -4.987 1.00 97.44 216 THR A CA 1
ATOM 1591 C C . THR A 1 216 ? 13.309 4.641 -5.035 1.00 97.44 216 THR A C 1
ATOM 1593 O O . THR A 1 216 ? 13.482 3.430 -5.035 1.00 97.44 216 THR A O 1
ATOM 1596 N N . CYS A 1 217 ? 12.084 5.168 -5.101 1.00 98.19 217 CYS A N 1
ATOM 1597 C CA . CYS A 1 217 ? 10.919 4.325 -5.324 1.00 98.19 217 CYS A CA 1
ATOM 1598 C C . CYS A 1 217 ? 10.911 3.761 -6.751 1.00 98.19 217 CYS A C 1
ATOM 1600 O O . CYS A 1 217 ? 10.686 2.568 -6.946 1.00 98.19 217 CYS A O 1
ATOM 1602 N N . ALA A 1 218 ? 11.209 4.597 -7.749 1.00 98.25 218 ALA A N 1
ATOM 1603 C CA . ALA A 1 218 ? 11.272 4.196 -9.150 1.00 98.25 218 ALA A CA 1
ATOM 1604 C C . ALA A 1 218 ? 12.261 3.043 -9.392 1.00 98.25 218 ALA A C 1
ATOM 1606 O O . ALA A 1 218 ? 11.920 2.115 -10.124 1.00 98.25 218 ALA A O 1
ATOM 1607 N N . SER A 1 219 ? 13.432 3.040 -8.742 1.00 98.19 219 SER A N 1
ATOM 1608 C CA . SER A 1 219 ? 14.411 1.954 -8.895 1.00 98.19 219 SER A CA 1
ATOM 1609 C C . SER A 1 219 ? 13.867 0.592 -8.455 1.00 98.19 219 SER A C 1
ATOM 1611 O O . SER A 1 219 ? 14.088 -0.387 -9.160 1.00 98.19 219 SER A O 1
ATOM 1613 N N . CYS A 1 220 ? 13.064 0.520 -7.384 1.00 98.31 220 CYS A N 1
ATOM 1614 C CA . CYS A 1 220 ? 12.430 -0.740 -6.968 1.00 98.31 220 CYS A CA 1
ATOM 1615 C C . CYS A 1 220 ? 11.541 -1.349 -8.067 1.00 98.31 220 CYS A C 1
ATOM 1617 O O . CYS A 1 220 ? 11.442 -2.570 -8.200 1.00 98.31 220 CYS A O 1
ATOM 1619 N N . TRP A 1 221 ? 10.875 -0.506 -8.859 1.00 97.50 221 TRP A N 1
ATOM 1620 C CA . TRP A 1 221 ? 9.995 -0.946 -9.943 1.00 97.50 221 TRP A CA 1
ATOM 1621 C C . TRP A 1 221 ? 10.759 -1.287 -11.223 1.00 97.50 221 TRP A C 1
ATOM 1623 O O . TRP A 1 221 ? 10.356 -2.204 -11.939 1.00 97.50 221 TRP A O 1
ATOM 1633 N N . VAL A 1 222 ? 11.879 -0.607 -11.486 1.00 97.62 222 VAL A N 1
ATOM 1634 C CA . VAL A 1 222 ? 12.827 -0.994 -12.546 1.00 97.62 222 VAL A CA 1
ATOM 1635 C C . VAL A 1 222 ? 13.394 -2.386 -12.258 1.00 97.62 222 VAL A C 1
ATOM 1637 O O . VAL A 1 222 ? 13.310 -3.266 -13.113 1.00 97.62 222 VAL A O 1
ATOM 1640 N N . GLU A 1 223 ? 13.861 -2.630 -11.031 1.00 97.56 223 GLU A N 1
ATOM 1641 C CA . GLU A 1 223 ? 14.352 -3.943 -10.590 1.00 97.56 223 GLU A CA 1
ATOM 1642 C C . GLU A 1 223 ? 13.282 -5.038 -10.724 1.00 97.56 223 GLU A C 1
ATOM 1644 O O . GLU A 1 223 ? 13.568 -6.137 -11.207 1.00 97.56 223 GLU A O 1
ATOM 1649 N N . MET A 1 224 ? 12.026 -4.738 -10.366 1.00 95.81 224 MET A N 1
ATOM 1650 C CA . MET A 1 224 ? 10.898 -5.656 -10.574 1.00 95.81 224 MET A CA 1
ATOM 1651 C C . MET A 1 224 ? 10.713 -6.013 -12.054 1.00 95.81 224 MET A C 1
ATOM 1653 O O . MET A 1 224 ? 10.483 -7.178 -12.397 1.00 95.81 224 MET A O 1
ATOM 1657 N N . GLY A 1 225 ? 10.783 -5.009 -12.928 1.00 93.88 225 GLY A N 1
ATOM 1658 C CA . GLY A 1 225 ? 10.645 -5.183 -14.367 1.00 93.88 225 GLY A CA 1
ATOM 1659 C C . GLY A 1 225 ? 11.748 -6.058 -14.950 1.00 93.88 225 GLY A C 1
ATOM 1660 O O . GLY A 1 225 ? 11.448 -7.017 -15.659 1.00 93.88 225 GLY A O 1
ATOM 1661 N N . HIS A 1 226 ? 13.002 -5.811 -14.569 1.00 94.38 226 HIS A N 1
ATOM 1662 C CA . HIS A 1 226 ? 14.138 -6.651 -14.962 1.00 94.38 226 HIS A CA 1
ATOM 1663 C C . HIS A 1 226 ? 14.011 -8.079 -14.460 1.00 94.38 226 HIS A C 1
ATOM 1665 O O . HIS A 1 226 ? 14.217 -9.019 -15.227 1.00 94.38 226 HIS A O 1
ATOM 1671 N N . CYS A 1 227 ? 13.618 -8.267 -13.198 1.00 96.44 227 CYS A N 1
ATOM 1672 C CA . CYS A 1 227 ? 13.343 -9.601 -12.674 1.00 96.44 227 CYS A CA 1
ATOM 1673 C C . CYS A 1 227 ? 12.289 -10.316 -13.524 1.00 96.44 227 CYS A C 1
ATOM 1675 O O . CYS A 1 227 ? 12.485 -11.474 -13.894 1.00 96.44 227 CYS A O 1
ATOM 1677 N N . THR A 1 228 ? 11.205 -9.619 -13.872 1.00 94.00 228 THR A N 1
ATOM 1678 C CA . THR A 1 228 ? 10.099 -10.177 -14.655 1.00 94.00 228 THR A CA 1
ATOM 1679 C C . THR A 1 228 ? 10.558 -10.580 -16.057 1.00 94.00 228 THR A C 1
ATOM 1681 O O . THR A 1 228 ? 10.329 -11.715 -16.465 1.00 94.00 228 THR A O 1
ATOM 1684 N N . ILE A 1 229 ? 11.277 -9.705 -16.764 1.00 91.06 229 ILE A N 1
ATOM 1685 C CA . ILE A 1 229 ? 11.807 -9.986 -18.109 1.00 91.06 229 ILE A CA 1
ATOM 1686 C C . ILE A 1 229 ? 12.775 -11.179 -18.082 1.00 91.06 229 ILE A C 1
ATOM 1688 O O . ILE A 1 229 ? 12.700 -12.055 -18.940 1.00 91.06 229 ILE A O 1
ATOM 1692 N N . ASN A 1 230 ? 13.653 -11.245 -17.078 1.00 94.12 230 ASN A N 1
ATOM 1693 C CA . ASN A 1 230 ? 14.710 -12.256 -17.013 1.00 94.12 230 ASN A CA 1
ATOM 1694 C C . ASN A 1 230 ? 14.243 -13.608 -16.449 1.00 94.12 230 ASN A C 1
ATOM 1696 O O . ASN A 1 230 ? 14.820 -14.642 -16.779 1.00 94.12 230 ASN A O 1
ATOM 1700 N N . SER A 1 231 ? 13.226 -13.621 -15.582 1.00 95.69 231 SER A N 1
ATOM 1701 C CA . SER A 1 231 ? 12.842 -14.813 -14.802 1.00 95.69 231 SER A CA 1
ATOM 1702 C C . SER A 1 231 ? 11.495 -15.420 -15.196 1.00 95.69 231 SER A C 1
ATOM 1704 O O . SER A 1 231 ? 11.184 -16.532 -14.741 1.00 95.69 231 SER A O 1
ATOM 1706 N N . CYS A 1 232 ? 10.709 -14.706 -16.009 1.00 95.00 232 CYS A N 1
ATOM 1707 C CA . CYS A 1 232 ? 9.342 -15.057 -16.385 1.00 95.00 232 CYS A CA 1
ATOM 1708 C C . CYS A 1 232 ? 9.138 -14.939 -17.901 1.00 95.00 232 CYS A C 1
ATOM 1710 O O . CYS A 1 232 ? 8.588 -13.962 -18.399 1.00 95.00 232 CYS A O 1
ATOM 1712 N N . SER A 1 233 ? 9.552 -15.966 -18.646 1.00 91.94 233 SER A N 1
ATOM 1713 C CA . SER A 1 233 ? 9.461 -16.000 -20.115 1.00 91.94 233 SER A CA 1
ATOM 1714 C C . SER A 1 233 ? 8.044 -15.791 -20.653 1.00 91.94 233 SER A C 1
ATOM 1716 O O . SER A 1 233 ? 7.880 -15.185 -21.709 1.00 91.94 233 SER A O 1
ATOM 1718 N N . ASP A 1 234 ? 7.015 -16.236 -19.925 1.00 90.12 234 ASP A N 1
ATOM 1719 C CA . ASP A 1 234 ? 5.614 -16.036 -20.317 1.00 90.12 234 ASP A CA 1
ATOM 1720 C C . ASP A 1 234 ? 5.256 -14.549 -20.428 1.00 90.12 234 ASP A C 1
ATOM 1722 O O . ASP A 1 234 ? 4.434 -14.171 -21.257 1.00 90.12 234 ASP A O 1
ATOM 1726 N N . CYS A 1 235 ? 5.933 -13.683 -19.666 1.00 87.94 235 CYS A N 1
ATOM 1727 C CA . CYS A 1 235 ? 5.731 -12.239 -19.716 1.00 87.94 235 CYS A CA 1
ATOM 1728 C C . CYS A 1 235 ? 6.236 -11.588 -21.007 1.00 87.94 235 CYS A C 1
ATOM 1730 O O . CYS A 1 235 ? 5.825 -10.473 -21.318 1.00 87.94 235 CYS A O 1
ATOM 1732 N N . VAL A 1 236 ? 7.114 -12.259 -21.758 1.00 85.56 236 VAL A N 1
ATOM 1733 C CA . VAL A 1 236 ? 7.600 -11.765 -23.055 1.00 85.56 236 VAL A CA 1
ATOM 1734 C C . VAL A 1 236 ? 6.517 -11.906 -24.125 1.00 85.56 236 VAL A C 1
ATOM 1736 O O . VAL A 1 236 ? 6.381 -11.039 -24.984 1.00 85.56 236 VAL A O 1
ATOM 1739 N N . PHE A 1 237 ? 5.734 -12.986 -24.063 1.00 87.00 237 PHE A N 1
ATOM 1740 C CA . PHE A 1 237 ? 4.705 -13.298 -25.058 1.00 87.00 237 PHE A CA 1
ATOM 1741 C C . PHE A 1 237 ? 3.314 -12.819 -24.642 1.00 87.00 237 PHE A C 1
ATOM 1743 O O . PHE A 1 237 ? 2.545 -12.366 -25.487 1.00 87.00 237 PHE A O 1
ATOM 1750 N N . ASP A 1 238 ? 2.999 -12.896 -23.349 1.00 87.88 238 ASP A N 1
ATOM 1751 C CA . ASP A 1 238 ? 1.734 -12.453 -22.774 1.00 87.88 238 ASP A CA 1
ATOM 1752 C C . ASP A 1 238 ? 1.968 -11.743 -21.423 1.00 87.88 238 ASP A C 1
ATOM 1754 O O . ASP A 1 238 ? 1.800 -12.335 -20.351 1.00 87.88 238 ASP A O 1
ATOM 1758 N N . PRO A 1 239 ? 2.340 -10.447 -21.438 1.00 84.12 239 PRO A N 1
ATOM 1759 C CA . PRO A 1 239 ? 2.640 -9.675 -20.227 1.00 84.12 239 PRO A CA 1
ATOM 1760 C C . PRO A 1 239 ? 1.425 -9.448 -19.314 1.00 84.12 239 PRO A C 1
ATOM 1762 O O . PRO A 1 239 ? 1.578 -8.913 -18.215 1.00 84.12 239 PRO A O 1
ATOM 1765 N N . LYS A 1 240 ? 0.215 -9.794 -19.771 1.00 85.31 240 LYS A N 1
ATOM 1766 C CA . LYS A 1 240 ? -1.033 -9.719 -18.995 1.00 85.31 240 LYS A CA 1
ATOM 1767 C C . LYS A 1 240 ? -1.604 -11.104 -18.676 1.00 85.31 240 LYS A C 1
ATOM 1769 O O . LYS A 1 240 ? -2.629 -11.197 -18.003 1.00 85.31 240 LYS A O 1
ATOM 1774 N N . GLY A 1 241 ? -0.949 -12.163 -19.143 1.00 88.88 241 GLY A N 1
ATOM 1775 C CA . GLY A 1 241 ? -1.382 -13.536 -18.967 1.00 88.88 241 GLY A CA 1
ATOM 1776 C C . GLY A 1 241 ? -1.275 -14.000 -17.524 1.00 88.88 241 GLY A C 1
ATOM 1777 O O . GLY A 1 241 ? -0.386 -13.591 -16.773 1.00 88.88 241 GLY A O 1
ATOM 1778 N N . ALA A 1 242 ? -2.154 -14.928 -17.145 1.00 92.25 242 ALA A N 1
ATOM 1779 C CA . ALA A 1 242 ? -2.158 -15.510 -15.804 1.00 92.25 242 ALA A CA 1
ATOM 1780 C C . ALA A 1 242 ? -0.819 -16.188 -15.448 1.00 92.25 242 ALA A C 1
ATOM 1782 O O . ALA A 1 242 ? -0.388 -16.119 -14.299 1.00 92.25 242 ALA A O 1
ATOM 1783 N N . ALA A 1 243 ? -0.135 -16.793 -16.428 1.00 93.00 243 ALA A N 1
ATOM 1784 C CA . ALA A 1 243 ? 1.173 -17.421 -16.231 1.00 93.00 243 ALA A CA 1
ATOM 1785 C C . ALA A 1 243 ? 2.273 -16.395 -15.908 1.00 93.00 243 ALA A C 1
ATOM 1787 O O . ALA A 1 243 ? 3.028 -16.581 -14.952 1.00 93.00 243 ALA A O 1
ATOM 1788 N N . CYS A 1 244 ? 2.310 -15.276 -16.644 1.00 92.19 244 CYS A N 1
ATOM 1789 C CA . CYS A 1 244 ? 3.216 -14.167 -16.356 1.00 92.19 244 CYS A CA 1
ATOM 1790 C C . CYS A 1 244 ? 2.991 -13.631 -14.937 1.00 92.19 244 CYS A C 1
ATOM 1792 O O . CYS A 1 244 ? 3.926 -13.573 -14.138 1.00 92.19 244 CYS A O 1
ATOM 1794 N N . LYS A 1 245 ? 1.731 -13.327 -14.602 1.00 91.00 245 LYS A N 1
ATOM 1795 C CA . LYS A 1 245 ? 1.336 -12.840 -13.277 1.00 91.00 245 LYS A CA 1
ATOM 1796 C C . LYS A 1 245 ? 1.789 -13.784 -12.161 1.00 91.00 245 LYS A C 1
ATOM 1798 O O . LYS A 1 245 ? 2.491 -13.348 -11.253 1.00 91.00 245 LYS A O 1
ATOM 1803 N N . ALA A 1 246 ? 1.456 -15.071 -12.258 1.00 93.50 246 ALA A N 1
ATOM 1804 C CA . ALA A 1 246 ? 1.829 -16.065 -11.251 1.00 93.50 246 ALA A CA 1
ATOM 1805 C C . ALA A 1 246 ? 3.356 -16.193 -11.092 1.00 93.50 246 ALA A C 1
ATOM 1807 O O . ALA A 1 246 ? 3.864 -16.334 -9.978 1.00 93.50 246 ALA A O 1
ATOM 1808 N N . CYS A 1 247 ? 4.108 -16.104 -12.194 1.00 95.44 247 CYS A N 1
ATOM 1809 C CA . CYS A 1 247 ? 5.565 -16.113 -12.144 1.00 95.44 247 CYS A CA 1
ATOM 1810 C C . CYS A 1 247 ? 6.128 -14.867 -11.444 1.00 95.44 247 CYS A C 1
ATOM 1812 O O . CYS A 1 247 ? 6.959 -15.004 -10.542 1.00 95.44 247 CYS A O 1
ATOM 1814 N N . SER A 1 248 ? 5.667 -13.666 -11.812 1.00 93.81 248 SER A N 1
ATOM 1815 C CA . SER A 1 248 ? 6.103 -12.411 -11.187 1.00 93.81 248 SER A CA 1
ATOM 1816 C C . SER A 1 248 ? 5.757 -12.366 -9.699 1.00 93.81 248 SER A C 1
ATOM 1818 O O . SER A 1 248 ? 6.616 -11.995 -8.898 1.00 93.81 248 SER A O 1
ATOM 1820 N N . GLU A 1 249 ? 4.558 -12.809 -9.313 1.00 93.12 249 GLU A N 1
ATOM 1821 C CA . GLU A 1 249 ? 4.134 -12.925 -7.911 1.00 93.12 249 GLU A CA 1
ATOM 1822 C C . GLU A 1 249 ? 5.052 -13.840 -7.104 1.00 93.12 249 GLU A C 1
ATOM 1824 O O . GLU A 1 249 ? 5.462 -13.493 -5.998 1.00 93.12 249 GLU A O 1
ATOM 1829 N N . SER A 1 250 ? 5.425 -14.993 -7.663 1.00 94.62 250 SER A N 1
ATOM 1830 C CA . SER A 1 250 ? 6.271 -15.954 -6.958 1.00 94.62 250 SER A CA 1
ATOM 1831 C C . SER A 1 250 ? 7.744 -15.547 -6.911 1.00 94.62 250 SER A C 1
ATOM 1833 O O . SER A 1 250 ? 8.408 -15.836 -5.916 1.00 94.62 250 SER A O 1
ATOM 1835 N N . LYS A 1 251 ? 8.284 -14.960 -7.985 1.00 95.88 251 LYS A N 1
ATOM 1836 C CA . LYS A 1 251 ? 9.735 -14.764 -8.142 1.00 95.88 251 LYS A CA 1
ATOM 1837 C C . LYS A 1 251 ? 10.200 -13.335 -7.910 1.00 95.88 251 LYS A C 1
ATOM 1839 O O . LYS A 1 251 ? 11.307 -13.141 -7.421 1.00 95.88 251 LYS A O 1
ATOM 1844 N N . CYS A 1 252 ? 9.387 -12.349 -8.275 1.00 96.00 252 CYS A N 1
ATOM 1845 C CA . CYS A 1 252 ? 9.825 -10.957 -8.361 1.00 96.00 252 CYS A CA 1
ATOM 1846 C C . CYS A 1 252 ? 9.190 -10.070 -7.293 1.00 96.00 252 CYS A C 1
ATOM 1848 O O . CYS A 1 252 ? 9.880 -9.252 -6.686 1.00 96.00 252 CYS A O 1
ATOM 1850 N N . PHE A 1 253 ? 7.906 -10.267 -6.989 1.00 94.38 253 PHE A N 1
ATOM 1851 C CA . PHE A 1 253 ? 7.204 -9.436 -6.011 1.00 94.38 253 PHE A CA 1
ATOM 1852 C C . PHE A 1 253 ? 7.807 -9.480 -4.603 1.00 94.38 253 PHE A C 1
ATOM 1854 O O . PHE A 1 253 ? 7.850 -8.417 -3.990 1.00 94.38 253 PHE A O 1
ATOM 1861 N N . PRO A 1 254 ? 8.343 -10.602 -4.076 1.00 94.81 254 PRO A N 1
ATOM 1862 C CA . PRO A 1 254 ? 8.957 -10.599 -2.749 1.00 94.81 254 PRO A CA 1
ATOM 1863 C C . PRO A 1 254 ? 10.098 -9.579 -2.608 1.00 94.81 254 PRO A C 1
ATOM 1865 O O . PRO A 1 254 ? 10.146 -8.840 -1.624 1.00 94.81 254 PRO A O 1
ATOM 1868 N N . ALA A 1 255 ? 10.974 -9.482 -3.614 1.00 96.00 255 ALA A N 1
ATOM 1869 C CA . ALA A 1 255 ? 12.067 -8.510 -3.624 1.00 96.00 255 ALA A CA 1
ATOM 1870 C C . ALA A 1 255 ? 11.540 -7.074 -3.764 1.00 96.00 255 ALA A C 1
ATOM 1872 O O . ALA A 1 255 ? 11.976 -6.173 -3.047 1.00 96.00 255 ALA A O 1
ATOM 1873 N N . THR A 1 256 ? 10.539 -6.861 -4.619 1.00 95.75 256 THR A N 1
ATOM 1874 C CA . THR A 1 256 ? 9.915 -5.544 -4.792 1.00 95.75 256 THR A CA 1
ATOM 1875 C C . THR A 1 256 ? 9.180 -5.081 -3.538 1.00 95.75 256 THR A C 1
ATOM 1877 O O . THR A 1 256 ? 9.254 -3.904 -3.198 1.00 95.75 256 THR A O 1
ATOM 1880 N N . VAL A 1 257 ? 8.504 -5.973 -2.808 1.00 94.38 257 VAL A N 1
ATOM 1881 C CA . VAL A 1 257 ? 7.875 -5.664 -1.512 1.00 94.38 257 VAL A CA 1
ATOM 1882 C C . VAL A 1 257 ? 8.938 -5.246 -0.501 1.00 94.38 257 VAL A C 1
ATOM 1884 O O . VAL A 1 257 ? 8.761 -4.244 0.191 1.00 94.38 257 VAL A O 1
ATOM 1887 N N . ALA A 1 258 ? 10.061 -5.967 -0.444 1.00 94.75 258 ALA A N 1
ATOM 1888 C CA . ALA A 1 258 ? 11.170 -5.625 0.442 1.00 94.75 258 ALA A CA 1
ATOM 1889 C C . ALA A 1 258 ? 11.791 -4.256 0.100 1.00 94.75 258 ALA A C 1
ATOM 1891 O O . ALA A 1 258 ? 12.039 -3.462 1.006 1.00 94.75 258 ALA A O 1
ATOM 1892 N N . CYS A 1 259 ? 11.988 -3.954 -1.187 1.00 97.38 259 CYS A N 1
ATOM 1893 C CA . CYS A 1 259 ? 12.543 -2.679 -1.651 1.00 97.38 259 CYS A CA 1
ATOM 1894 C C . CYS A 1 259 ? 11.566 -1.512 -1.443 1.00 97.38 259 CYS A C 1
ATOM 1896 O O . CYS A 1 259 ? 11.887 -0.512 -0.801 1.00 97.38 259 CYS A O 1
ATOM 1898 N N . SER A 1 260 ? 10.346 -1.637 -1.968 1.00 96.12 260 SER A N 1
ATOM 1899 C CA . SER A 1 260 ? 9.352 -0.559 -1.983 1.00 96.12 260 SER A CA 1
ATOM 1900 C C . SER A 1 260 ? 8.736 -0.306 -0.609 1.00 96.12 260 SER A C 1
ATOM 1902 O O . SER A 1 260 ? 8.365 0.825 -0.306 1.00 96.12 260 SER A O 1
ATOM 1904 N N . GLY A 1 261 ? 8.618 -1.339 0.230 1.00 93.25 261 GLY A N 1
ATOM 1905 C CA . GLY A 1 261 ? 7.842 -1.300 1.468 1.00 93.25 261 GLY A CA 1
ATOM 1906 C C . GLY A 1 261 ? 6.325 -1.313 1.253 1.00 93.25 261 GLY A C 1
ATOM 1907 O O . GLY A 1 261 ? 5.579 -1.243 2.230 1.00 93.25 261 GLY A O 1
ATOM 1908 N N . ILE A 1 262 ? 5.864 -1.419 0.002 1.00 91.75 262 ILE A N 1
ATOM 1909 C CA . ILE A 1 262 ? 4.451 -1.558 -0.356 1.00 91.75 262 ILE A CA 1
ATOM 1910 C C . ILE A 1 262 ? 4.095 -3.050 -0.319 1.00 91.75 262 ILE A C 1
ATOM 1912 O O . ILE A 1 262 ? 4.823 -3.868 -0.884 1.00 91.75 262 ILE A O 1
ATOM 1916 N N . PRO A 1 263 ? 2.988 -3.444 0.330 1.00 88.69 263 PRO A N 1
ATOM 1917 C CA . PRO A 1 263 ? 2.589 -4.842 0.381 1.00 88.69 263 PRO A CA 1
ATOM 1918 C C . PRO A 1 263 ? 2.053 -5.343 -0.968 1.00 88.69 263 PRO A C 1
ATOM 1920 O O . PRO A 1 263 ? 1.383 -4.618 -1.702 1.00 88.69 263 PRO A O 1
ATOM 1923 N N . MET A 1 264 ? 2.295 -6.625 -1.252 1.00 87.44 264 MET A N 1
ATOM 1924 C CA . MET A 1 264 ? 1.999 -7.261 -2.543 1.00 87.44 264 MET A CA 1
ATOM 1925 C C . MET A 1 264 ? 0.543 -7.116 -2.992 1.00 87.44 264 MET A C 1
ATOM 1927 O O . MET A 1 264 ? 0.291 -6.861 -4.162 1.00 87.44 264 MET A O 1
ATOM 1931 N N . TRP A 1 265 ? -0.420 -7.224 -2.070 1.00 85.06 265 TRP A N 1
ATOM 1932 C CA . TRP A 1 265 ? -1.849 -7.086 -2.383 1.00 85.06 265 TRP A CA 1
ATOM 1933 C C . TRP A 1 265 ? -2.219 -5.709 -2.958 1.00 85.06 265 TRP A C 1
ATOM 1935 O O . TRP A 1 265 ? -3.330 -5.536 -3.451 1.00 85.06 265 TRP A O 1
ATOM 1945 N N . ARG A 1 266 ? -1.317 -4.723 -2.868 1.00 87.50 266 ARG A N 1
ATOM 1946 C CA . ARG A 1 266 ? -1.492 -3.381 -3.419 1.00 87.50 266 ARG A CA 1
ATOM 1947 C C . ARG A 1 266 ? -0.737 -3.178 -4.733 1.00 87.50 266 ARG A C 1
ATOM 1949 O O . ARG A 1 266 ? -0.752 -2.074 -5.258 1.00 87.50 266 ARG A O 1
ATOM 1956 N N . PHE A 1 267 ? -0.077 -4.183 -5.294 1.00 88.69 267 PHE A N 1
ATOM 1957 C CA . PHE A 1 267 ? 0.576 -4.015 -6.593 1.00 88.69 267 PHE A CA 1
ATOM 1958 C C . PHE A 1 267 ? -0.476 -3.902 -7.713 1.00 88.69 267 PHE A C 1
ATOM 1960 O O . PHE A 1 267 ? -1.568 -4.450 -7.589 1.00 88.69 267 PHE A O 1
ATOM 1967 N N . PRO A 1 268 ? -0.233 -3.142 -8.790 1.00 79.94 268 PRO A N 1
ATOM 1968 C CA . PRO A 1 268 ? -1.147 -3.106 -9.927 1.00 79.94 268 PRO A CA 1
ATOM 1969 C C . PRO A 1 268 ? -1.179 -4.476 -10.615 1.00 79.94 268 PRO A C 1
ATOM 1971 O O . PRO A 1 268 ? -0.126 -5.055 -10.878 1.00 79.94 268 PRO A O 1
ATOM 1974 N N . GLY A 1 269 ? -2.374 -4.988 -10.915 1.00 68.62 269 GLY A N 1
ATOM 1975 C CA . GLY A 1 269 ? -2.544 -6.256 -11.633 1.00 68.62 269 GLY A CA 1
ATOM 1976 C C . GLY A 1 269 ? -2.491 -7.527 -10.773 1.00 68.62 269 GLY A C 1
ATOM 1977 O O . GLY A 1 269 ? -2.647 -8.613 -11.339 1.00 68.62 269 GLY A O 1
ATOM 1978 N N . VAL A 1 270 ? -2.327 -7.418 -9.443 1.00 56.78 270 VAL A N 1
ATOM 1979 C CA . VAL A 1 270 ? -2.629 -8.511 -8.486 1.00 56.78 270 VAL A CA 1
ATOM 1980 C C . VAL A 1 270 ? -4.120 -8.707 -8.270 1.00 56.78 270 VAL A C 1
ATOM 1982 O O . VAL A 1 270 ? -4.889 -7.748 -8.474 1.00 56.78 270 VAL A O 1
#

Sequence (270 aa):
MLPMSPATRALECPWGGVVPVNDEAGALPPRAVQTSPSGSVSGPPSEPAPAAIVVLATSVMLCWAEANRSSGWDPSSKTRYFLEHTSWWDAGPHDQSPDASAQLHSGNGPWLSFPMGNATHGTAEKLLPATTLSFRVTVVGQSRNDGEQNITSPELQVSLPQRGACGNHADMIQFRATYDRFQSSVQGCLILCSLDPDPDACASKCLKDGLGISSTCASCWVEMGHCTINSCSDCVFDPKGAACKACSESKCFPATVACSGIPMWRFPGV

Secondary structure (DSSP, 8-state):
-PPPPPP-PPEEPTTS-EEP----S------------SS---SS--SSPEEEEEE-SSEEEEEEPPPPGGGSB-TTSPPEEEEEEEETTTSSTT---TT--------SSSEEEEE-S---SSS---PPTT-EEEEEEEEEEEETTTEEEEEEPPPEEEEPPPBTTTBSHHHHHHHHHTHHHHHHHHHHHHHHTTTSSSHHHHHHHHHHHHH---HHHHHHHHHHHHHHHHH-THHHH-TTSHHHHHHHHHHTHHHHHHHH---GGGSTT-

Organism: Cafeteria roenbergensis (NCBI:txid33653)

pLDDT: mean 75.7, std 19.8, range [31.31, 98.5]